Protein AF-A0A962SCY5-F1 (afdb_monomer_lite)

Sequence (287 aa):
AWWEEIEHESLRPVPLAGQQIDAFETAEINQHLLERKLVYSAGYGQRGKAHFFLGRLEDISERRHFQIIVSSDEYARDLVSPVAMTLDRTIFLRRQALQRLLWEKVQEISWNKAETALARSLQGWDFSGNPENVLRQAAERFLSVFADHEIGEVMAGEHLGERWEDMLGSHLDSRLELQLRAVRDFLADHLSTLPHLLEEMDEQCLHFYFGMLSPIRKTVYPRLLAAYDRWRESADPEPLRQLVEERVSDWLIACEDILAAHESQSTGGQQRVADTLEQHLERINRD

Foldseek 3Di:
DVCVVCVPDDDFFDCDPNDGHRLQPQVVRCVRCVVVQKHKHWDADPPRDIWIWIAGWDDWDDDPNATETEGDGTPDTDPDDDQWDDDDRYIYGYLVSQLVVVVVVVVVCVVVVDPALQVVLCPPQDCPPPVSVSSSVSSVVQSVLVVQLVVLLVVLCVLQPPLLVVLLVVQPPDPLSVLSVLLSSLLSCLVTRQLVCLVVVVSSNVSVVRRPDDPSNCVLAVVLVVLVVVCVVPVDCVSNNVLSNVCNVLSSVLSVLLSVLCPPPDDCSVVSSVVSSVVSSVVSHDD

Structure (mmCIF, N/CA/C/O backbone):
data_AF-A0A962SCY5-F1
#
_entry.id   AF-A0A962SCY5-F1
#
loop_
_atom_site.group_PDB
_atom_site.id
_atom_site.type_symbol
_atom_site.label_atom_id
_atom_site.label_alt_id
_atom_site.label_comp_id
_atom_site.label_asym_id
_atom_site.label_entity_id
_atom_site.label_seq_id
_atom_site.pdbx_PDB_ins_code
_atom_site.Cartn_x
_atom_site.Cartn_y
_atom_site.Cartn_z
_atom_site.occupancy
_atom_site.B_iso_or_equiv
_atom_site.auth_seq_id
_atom_site.auth_comp_id
_atom_site.auth_asym_id
_atom_site.auth_atom_id
_atom_site.pdbx_PDB_model_num
ATOM 1 N N . ALA A 1 1 ? -27.097 21.382 3.813 1.00 57.62 1 ALA A N 1
ATOM 2 C CA . ALA A 1 1 ? -28.094 21.489 4.892 1.00 57.62 1 ALA A CA 1
ATOM 3 C C . ALA A 1 1 ? -27.980 20.313 5.860 1.00 57.62 1 ALA A C 1
ATOM 5 O O . ALA A 1 1 ? -27.593 20.563 6.979 1.00 57.62 1 ALA A O 1
ATOM 6 N N . TRP A 1 2 ? -28.167 19.047 5.456 1.00 66.31 2 TRP A N 1
ATOM 7 C CA . TRP A 1 2 ? -28.011 17.909 6.392 1.00 66.31 2 TRP A CA 1
ATOM 8 C C . TRP A 1 2 ? -26.570 17.577 6.817 1.00 66.31 2 TRP A C 1
ATOM 10 O O . TRP A 1 2 ? -26.364 17.109 7.926 1.00 66.31 2 TRP A O 1
ATOM 20 N N . TRP A 1 3 ? -25.569 17.825 5.964 1.00 69.00 3 TRP A N 1
ATOM 21 C CA . TRP A 1 3 ? -24.169 17.500 6.284 1.00 69.00 3 TRP A CA 1
ATOM 22 C C . TRP A 1 3 ? -23.595 18.312 7.455 1.00 69.00 3 TRP A C 1
ATOM 24 O O . TRP A 1 3 ? -22.914 17.740 8.295 1.00 69.00 3 TRP A O 1
ATOM 34 N N . GLU A 1 4 ? -23.924 19.604 7.549 1.00 74.69 4 GLU A N 1
ATOM 35 C CA . GLU A 1 4 ? -23.475 20.489 8.642 1.00 74.69 4 GLU A CA 1
ATOM 36 C C . GLU A 1 4 ? -24.048 20.072 10.008 1.00 74.69 4 GLU A C 1
ATOM 38 O O . GLU A 1 4 ? -23.448 20.339 11.043 1.00 74.69 4 GLU A O 1
ATOM 43 N N . GLU A 1 5 ? -25.202 19.399 10.019 1.00 77.81 5 GLU A N 1
ATOM 44 C CA . GLU A 1 5 ? -25.867 18.950 11.247 1.00 77.81 5 GLU A CA 1
ATOM 45 C C . GLU A 1 5 ? -25.251 17.654 11.796 1.00 77.81 5 GLU A C 1
ATOM 47 O O . GLU A 1 5 ? -25.232 17.459 13.009 1.00 77.81 5 GLU A O 1
ATOM 52 N N . ILE A 1 6 ? -24.714 16.792 10.923 1.00 79.44 6 ILE A N 1
ATOM 53 C CA . ILE A 1 6 ? -24.190 15.467 11.296 1.00 79.44 6 ILE A CA 1
ATOM 54 C C . ILE A 1 6 ? -22.661 15.402 11.387 1.00 79.44 6 ILE A C 1
ATOM 56 O O . ILE A 1 6 ? -22.137 14.459 11.968 1.00 79.44 6 ILE A O 1
ATOM 60 N N . GLU A 1 7 ? -21.930 16.384 10.847 1.00 79.19 7 GLU A N 1
ATOM 61 C CA . GLU A 1 7 ? -20.454 16.395 10.850 1.00 79.19 7 GLU A CA 1
ATOM 62 C C . GLU A 1 7 ? -19.856 16.403 12.268 1.00 79.19 7 GLU A C 1
ATOM 64 O O . GLU A 1 7 ? -18.756 15.898 12.488 1.00 79.19 7 GLU A O 1
ATOM 69 N N . HIS A 1 8 ? -20.588 16.947 13.240 1.00 78.69 8 HIS A N 1
ATOM 70 C CA . HIS A 1 8 ? -20.169 17.005 14.641 1.00 78.69 8 HIS A CA 1
ATOM 71 C C . HIS A 1 8 ? -20.776 15.898 15.510 1.00 78.69 8 HIS A C 1
ATOM 73 O O . HIS A 1 8 ? -20.494 15.841 16.710 1.00 78.69 8 HIS A O 1
ATOM 79 N N . GLU A 1 9 ? -21.619 15.032 14.944 1.00 83.19 9 GLU A N 1
ATOM 80 C CA . GLU A 1 9 ? -22.177 13.920 15.699 1.00 83.19 9 GLU A CA 1
ATOM 81 C C . GLU A 1 9 ? -21.117 12.846 15.949 1.00 83.19 9 GLU A C 1
ATOM 83 O O . GLU A 1 9 ? -20.328 12.483 15.078 1.00 83.19 9 GLU A O 1
ATOM 88 N N . SER A 1 10 ? -21.117 12.300 17.164 1.00 84.81 10 SER A N 1
ATOM 89 C CA . SER A 1 10 ? -20.314 11.121 17.466 1.00 84.81 10 SER A CA 1
ATOM 90 C C . SER A 1 10 ? -20.846 9.908 16.707 1.00 84.81 10 SER A C 1
ATOM 92 O O . SER A 1 10 ? -22.059 9.739 16.543 1.00 84.81 10 SER A O 1
ATOM 94 N N . LEU A 1 11 ? -19.928 9.034 16.296 1.00 88.25 11 LEU A N 1
ATOM 95 C CA . LEU A 1 11 ? -20.282 7.745 15.719 1.00 88.25 11 LEU A CA 1
ATOM 96 C C . LEU A 1 11 ? -21.166 6.968 16.695 1.00 88.25 11 LEU A C 1
ATOM 98 O O . LEU A 1 11 ? -20.899 6.902 17.896 1.00 88.25 11 LEU A O 1
ATOM 102 N N . ARG A 1 12 ? -22.255 6.416 16.164 1.00 91.06 12 ARG A N 1
ATOM 103 C CA . ARG A 1 12 ? -23.234 5.668 16.948 1.00 91.06 12 ARG A CA 1
ATOM 104 C C . ARG A 1 12 ? -22.927 4.170 16.862 1.00 91.06 12 ARG A C 1
ATOM 106 O O . ARG A 1 12 ? -22.466 3.722 15.811 1.00 91.06 12 ARG A O 1
ATOM 113 N N . PRO A 1 13 ? -23.237 3.393 17.912 1.00 94.31 13 PRO A N 1
ATOM 114 C CA . PRO A 1 13 ? -23.164 1.939 17.855 1.00 94.31 13 PRO A CA 1
ATOM 115 C C . PRO A 1 13 ? -24.008 1.354 16.714 1.00 94.31 13 PRO A C 1
ATOM 117 O O . PRO A 1 13 ? -25.044 1.908 16.333 1.00 94.31 13 PRO A O 1
ATOM 120 N N . VAL A 1 14 ? -23.580 0.205 16.199 1.00 94.88 14 VAL A N 1
ATOM 121 C CA . VAL A 1 14 ? -24.285 -0.577 15.188 1.00 94.88 14 VAL A CA 1
ATOM 122 C C . VAL A 1 14 ? -25.357 -1.434 15.874 1.00 94.88 14 VAL A C 1
ATOM 124 O O . VAL A 1 14 ? -25.026 -2.307 16.683 1.00 94.88 14 VAL A O 1
ATOM 127 N N . PRO A 1 15 ? -26.651 -1.238 15.555 1.00 94.81 15 PRO A N 1
ATOM 128 C CA . PRO A 1 15 ? -27.711 -2.089 16.073 1.00 94.81 15 PRO A CA 1
ATOM 129 C C . PRO A 1 15 ? -27.695 -3.439 15.346 1.00 94.81 15 PRO A C 1
ATOM 131 O O . PRO A 1 15 ? -28.070 -3.530 14.175 1.00 94.81 15 PRO A O 1
ATOM 134 N N . LEU A 1 16 ? -27.302 -4.508 16.037 1.00 94.69 16 LEU A N 1
ATOM 135 C CA . LEU A 1 16 ? -27.182 -5.843 15.446 1.00 94.69 16 LEU A CA 1
ATOM 136 C C . LEU A 1 16 ? -27.602 -6.920 16.443 1.00 94.69 16 LEU A C 1
ATOM 138 O O . LEU A 1 16 ? -27.247 -6.864 17.610 1.00 94.69 16 LEU A O 1
ATOM 142 N N . ALA A 1 17 ? -28.407 -7.889 15.995 1.00 89.75 17 ALA A N 1
ATOM 143 C CA . ALA A 1 17 ? -28.882 -9.008 16.822 1.00 89.75 17 ALA A CA 1
ATOM 144 C C . ALA A 1 17 ? -29.530 -8.601 18.173 1.00 89.75 17 ALA A C 1
ATOM 146 O O . ALA A 1 17 ? -29.503 -9.359 19.138 1.00 89.75 17 ALA A O 1
ATOM 147 N N . GLY A 1 18 ? -30.148 -7.414 18.241 1.00 92.31 18 GLY A N 1
ATOM 148 C CA . GLY A 1 18 ? -30.744 -6.878 19.473 1.00 92.31 18 GLY A CA 1
ATOM 149 C C . GLY A 1 18 ? -29.746 -6.218 20.434 1.00 92.31 18 GLY A C 1
ATOM 150 O O . GLY A 1 18 ? -30.146 -5.799 21.517 1.00 92.31 18 GLY A O 1
ATOM 151 N N . GLN A 1 19 ? -28.479 -6.099 20.038 1.00 94.00 19 GLN A N 1
ATOM 152 C CA . GLN A 1 19 ? -27.402 -5.428 20.762 1.00 94.00 19 GLN A CA 1
ATOM 153 C C . GLN A 1 19 ? -27.046 -4.087 20.102 1.00 94.00 19 GLN A C 1
ATOM 155 O O . GLN A 1 19 ? -27.466 -3.795 18.980 1.00 94.00 19 GLN A O 1
ATOM 160 N N . GLN A 1 20 ? -26.291 -3.265 20.830 1.00 96.50 20 GLN A N 1
ATOM 161 C CA . GLN A 1 20 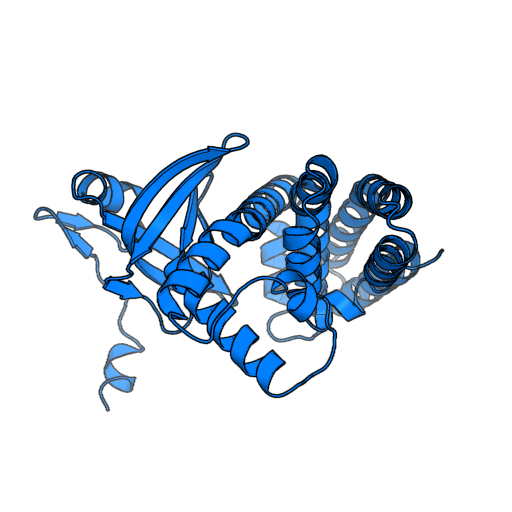? -25.676 -2.027 20.351 1.00 96.50 20 GLN A CA 1
ATOM 162 C C . GLN A 1 20 ? -24.165 -2.226 20.449 1.00 96.50 20 GLN A C 1
ATOM 164 O O . GLN A 1 20 ? -23.620 -2.164 21.548 1.00 96.50 20 GLN A O 1
ATOM 169 N N . ILE A 1 21 ? -23.528 -2.535 19.325 1.00 96.75 21 ILE A N 1
ATOM 170 C CA . ILE A 1 21 ? -22.104 -2.887 19.268 1.00 96.75 21 ILE A CA 1
ATOM 171 C C . ILE A 1 21 ? -21.327 -1.656 18.802 1.00 96.75 21 ILE A C 1
ATOM 173 O O . ILE A 1 21 ? -21.795 -0.956 17.904 1.00 96.75 21 ILE A O 1
ATOM 177 N N . ASP A 1 22 ? -20.178 -1.348 19.403 1.00 95.44 22 ASP A N 1
ATOM 178 C CA . ASP A 1 22 ? -19.363 -0.215 18.949 1.00 95.44 22 ASP A CA 1
ATOM 179 C C . ASP A 1 22 ? -18.974 -0.387 17.468 1.00 95.44 22 ASP A C 1
ATOM 181 O O . ASP A 1 22 ? -18.696 -1.493 17.003 1.00 95.44 22 ASP A O 1
ATOM 185 N N . ALA A 1 23 ? -18.998 0.703 16.698 1.00 93.81 23 ALA A N 1
ATOM 186 C CA . ALA A 1 23 ? -18.784 0.644 15.255 1.00 93.81 23 ALA A CA 1
ATOM 187 C C . ALA A 1 23 ? -17.381 0.147 14.870 1.00 93.81 23 ALA A C 1
ATOM 189 O O . ALA A 1 23 ? -17.208 -0.313 13.742 1.00 93.81 23 ALA A O 1
ATOM 190 N N . PHE A 1 24 ? -16.401 0.218 15.772 1.00 94.06 24 PHE A N 1
ATOM 191 C CA . PHE A 1 24 ? -15.044 -0.275 15.555 1.00 94.06 24 PHE A CA 1
ATOM 192 C C . PHE A 1 24 ? -14.821 -1.711 16.044 1.00 94.06 24 PHE A C 1
ATOM 194 O O . PHE A 1 24 ? -13.803 -2.305 15.685 1.00 94.06 24 PHE A O 1
ATOM 201 N N . GLU A 1 25 ? -15.783 -2.317 16.751 1.00 94.75 25 GLU A N 1
ATOM 202 C CA . GLU A 1 25 ? -15.744 -3.723 17.192 1.00 94.75 25 GLU A CA 1
ATOM 203 C C . GLU A 1 25 ? -16.054 -4.678 16.025 1.00 94.75 25 GLU A C 1
ATOM 205 O O . GLU A 1 25 ? -17.015 -5.453 16.002 1.00 94.75 25 GLU A O 1
ATOM 210 N N . THR A 1 26 ? -15.201 -4.607 15.001 1.00 94.94 26 THR A N 1
ATOM 211 C CA . THR A 1 26 ? -15.320 -5.329 13.731 1.00 94.94 26 THR A CA 1
ATOM 212 C C . THR A 1 26 ? -15.397 -6.841 13.940 1.00 94.94 26 THR A C 1
ATOM 214 O O . THR A 1 26 ? -16.146 -7.524 13.237 1.00 94.94 26 THR A O 1
ATOM 217 N N . ALA A 1 27 ? -14.647 -7.380 14.906 1.00 93.69 27 ALA A N 1
ATOM 218 C CA . ALA A 1 27 ? -14.652 -8.806 15.217 1.00 93.69 27 ALA A CA 1
ATOM 219 C C . ALA A 1 27 ? -16.010 -9.264 15.772 1.00 93.69 27 ALA A C 1
ATOM 221 O O . ALA A 1 27 ? -16.553 -10.262 15.296 1.00 93.69 27 ALA A O 1
ATOM 222 N N . GLU A 1 28 ? -16.584 -8.523 16.724 1.00 95.25 28 GLU A N 1
ATOM 223 C CA . GLU A 1 28 ? -17.891 -8.827 17.320 1.00 95.25 28 GLU A CA 1
ATOM 224 C C . GLU A 1 28 ? -19.012 -8.714 16.280 1.00 95.25 28 GLU A C 1
ATOM 226 O O . GLU A 1 28 ? -19.822 -9.628 16.121 1.00 95.25 28 GLU A O 1
ATOM 231 N N . ILE A 1 29 ? -19.001 -7.648 15.474 1.00 96.56 29 ILE A N 1
ATOM 232 C CA . ILE A 1 29 ? -19.962 -7.472 14.380 1.00 96.56 29 ILE A CA 1
ATOM 233 C C . ILE A 1 29 ? -19.880 -8.650 13.394 1.00 96.56 29 ILE A C 1
ATOM 235 O O . ILE A 1 29 ? -20.906 -9.228 13.019 1.00 96.56 29 ILE A O 1
ATOM 239 N N . ASN A 1 30 ? -18.673 -9.057 12.990 1.00 96.25 30 ASN A N 1
ATOM 240 C CA . ASN A 1 30 ? -18.500 -10.143 12.026 1.00 96.25 30 ASN A CA 1
ATOM 241 C C . ASN A 1 30 ? -18.913 -11.520 12.562 1.00 96.25 30 ASN A C 1
ATOM 243 O O . ASN A 1 30 ? -19.399 -12.329 11.771 1.00 96.25 30 ASN A O 1
ATOM 247 N N . GLN A 1 31 ? -18.846 -11.781 13.873 1.00 94.50 31 GLN A N 1
ATOM 248 C CA . GLN A 1 31 ? -19.386 -13.025 14.448 1.00 94.50 31 GLN A CA 1
ATOM 249 C C . GLN A 1 31 ? -20.867 -13.231 14.088 1.00 94.50 31 GLN A C 1
ATOM 251 O O . GLN A 1 31 ? -21.293 -14.356 13.838 1.00 94.50 31 GLN A O 1
ATOM 256 N N . HIS A 1 32 ? -21.642 -12.149 13.976 1.00 95.38 32 HIS A N 1
ATOM 257 C CA . HIS A 1 32 ? -23.049 -12.203 13.573 1.00 95.38 32 HIS A CA 1
ATOM 258 C C . HIS A 1 32 ? -23.270 -12.193 12.052 1.00 95.38 32 HIS A C 1
ATOM 260 O O . HIS A 1 32 ? -24.298 -12.680 11.567 1.00 95.38 32 HIS A O 1
ATOM 266 N N . LEU A 1 33 ? -22.355 -11.588 11.289 1.00 96.62 33 LEU A N 1
ATOM 267 C CA . LEU A 1 33 ? -22.530 -11.343 9.855 1.00 96.62 33 LEU A CA 1
ATOM 268 C C . LEU A 1 33 ? -22.005 -12.475 8.967 1.00 96.62 33 LEU A C 1
ATOM 270 O O . LEU A 1 33 ? -22.624 -12.765 7.937 1.00 96.62 33 LEU A O 1
ATOM 274 N N . LEU A 1 34 ? -20.924 -13.153 9.362 1.00 94.75 34 LEU A N 1
ATOM 275 C CA . LEU A 1 34 ? -20.276 -14.169 8.524 1.00 94.75 34 LEU A CA 1
ATOM 276 C C . LEU A 1 34 ? -21.211 -15.352 8.214 1.00 94.75 34 LEU A C 1
ATOM 278 O O . LEU A 1 34 ? -21.252 -15.824 7.073 1.00 94.75 34 LEU A O 1
ATOM 282 N N . GLU A 1 35 ? -22.046 -15.772 9.174 1.00 92.12 35 GLU A N 1
ATOM 283 C CA . GLU A 1 35 ? -23.077 -16.810 8.972 1.00 92.12 35 GLU A CA 1
ATOM 284 C C . GLU A 1 35 ? -24.094 -16.430 7.884 1.00 92.12 35 GLU A C 1
ATOM 286 O O . GLU A 1 35 ? -24.658 -17.289 7.205 1.00 92.12 35 GLU A O 1
ATOM 291 N N . ARG A 1 36 ? -24.299 -15.127 7.677 1.00 95.25 36 ARG A N 1
ATOM 292 C CA . ARG A 1 36 ? -25.221 -14.561 6.686 1.00 95.25 36 ARG A CA 1
ATOM 293 C C . ARG A 1 36 ? -24.536 -14.230 5.363 1.00 95.25 36 ARG A C 1
ATOM 295 O O . ARG A 1 36 ? -25.155 -13.603 4.508 1.00 95.25 36 ARG A O 1
ATOM 302 N N . LYS A 1 37 ? -23.276 -14.648 5.186 1.00 97.38 37 LYS A N 1
ATOM 303 C CA . LYS A 1 37 ? -22.434 -14.304 4.029 1.00 97.38 37 LYS A CA 1
ATOM 304 C C . LYS A 1 37 ? -22.265 -12.792 3.862 1.00 97.38 37 LYS A C 1
ATOM 306 O O . LYS A 1 37 ? -22.231 -12.282 2.743 1.00 97.38 37 LYS A O 1
ATOM 311 N N . LEU A 1 38 ? -22.146 -12.087 4.983 1.00 97.94 38 LEU A N 1
ATOM 312 C CA . LEU A 1 38 ? -21.846 -10.663 5.052 1.00 97.94 38 LEU A CA 1
ATOM 313 C C . LEU A 1 38 ? -20.529 -10.453 5.798 1.00 97.94 38 LEU A C 1
ATOM 315 O O . LEU A 1 38 ? -20.171 -11.249 6.662 1.00 97.94 38 LEU A O 1
ATOM 319 N N . VAL A 1 39 ? -19.830 -9.376 5.468 1.00 97.88 39 VAL A N 1
ATOM 320 C CA . VAL A 1 39 ? -18.623 -8.934 6.163 1.00 97.88 39 VAL A CA 1
ATOM 321 C C . VAL A 1 39 ? -18.669 -7.426 6.344 1.00 97.88 39 VAL A C 1
ATOM 323 O O . VAL A 1 39 ? -19.078 -6.688 5.446 1.00 97.88 39 VAL A O 1
ATOM 326 N N . TYR A 1 40 ? -18.253 -6.993 7.522 1.00 96.94 40 TYR A N 1
ATOM 327 C CA . TYR A 1 40 ? -18.093 -5.609 7.916 1.00 96.94 40 TYR A CA 1
ATOM 328 C C . TYR A 1 40 ? -16.622 -5.329 8.220 1.00 96.94 40 TYR A C 1
ATOM 330 O O . TYR A 1 40 ? -15.908 -6.208 8.699 1.00 96.94 40 TYR A O 1
ATOM 338 N N . SER A 1 41 ? -16.171 -4.108 7.967 1.00 94.69 41 SER A N 1
ATOM 339 C CA . SER A 1 41 ? -14.895 -3.625 8.486 1.00 94.69 41 SER A CA 1
ATOM 340 C C . SER A 1 41 ? -15.020 -2.164 8.861 1.00 94.69 41 SER A C 1
ATOM 342 O O . SER A 1 41 ? -15.693 -1.394 8.167 1.00 94.69 41 SER A O 1
ATOM 344 N N . ALA A 1 42 ? -14.346 -1.813 9.946 1.00 92.88 42 ALA A N 1
ATOM 345 C CA . ALA A 1 42 ? -14.150 -0.459 10.403 1.00 92.88 42 ALA A CA 1
ATOM 346 C C . ALA A 1 42 ? -12.677 -0.242 10.747 1.00 92.88 42 ALA A C 1
ATOM 348 O O . ALA A 1 42 ? -12.034 -1.116 11.325 1.00 92.88 42 ALA A O 1
ATOM 349 N N . GLY A 1 43 ? -12.150 0.933 10.429 1.00 88.19 43 GLY A N 1
ATOM 350 C CA . GLY A 1 43 ? -10.786 1.305 10.787 1.00 88.19 43 GLY A CA 1
ATOM 351 C C . GLY A 1 43 ? -10.511 2.772 10.519 1.00 88.19 43 GLY A C 1
ATOM 352 O O . GLY A 1 43 ? -11.401 3.512 10.107 1.00 88.19 43 GLY A O 1
ATOM 353 N N . TYR A 1 44 ? -9.274 3.199 10.739 1.00 84.69 44 TYR A N 1
ATOM 354 C CA . TYR A 1 44 ? -8.836 4.554 10.424 1.00 84.69 44 TYR A CA 1
ATOM 355 C C . TYR A 1 44 ? -7.906 4.522 9.217 1.00 84.69 44 TYR A C 1
ATOM 357 O O . TYR A 1 44 ? -6.955 3.751 9.178 1.00 84.69 44 TYR A O 1
ATOM 365 N N . GLY A 1 45 ? -8.196 5.351 8.219 1.00 77.38 45 GLY A N 1
ATOM 366 C CA . GLY A 1 45 ? -7.335 5.541 7.058 1.00 77.38 45 GLY A CA 1
ATOM 367 C C . GLY A 1 45 ? -6.440 6.760 7.205 1.00 77.38 45 GLY A C 1
ATOM 368 O O . GLY A 1 45 ? -6.169 7.261 8.299 1.00 77.38 45 GLY A O 1
ATOM 369 N N . GLN A 1 46 ? -6.006 7.286 6.059 1.00 69.12 46 GLN A N 1
ATOM 370 C CA . GLN A 1 46 ? -5.151 8.466 6.019 1.00 69.12 46 GLN A CA 1
ATOM 371 C C . GLN A 1 46 ? -5.767 9.643 6.787 1.00 69.12 46 GLN A C 1
ATOM 373 O O . GLN A 1 46 ? -6.963 9.929 6.681 1.00 69.12 46 GLN A O 1
ATOM 378 N N . ARG A 1 47 ? -4.912 10.354 7.533 1.00 70.94 47 ARG A N 1
ATOM 379 C CA . ARG A 1 47 ? -5.282 11.498 8.385 1.00 70.94 47 ARG A CA 1
ATOM 380 C C . ARG A 1 47 ? -6.280 11.149 9.500 1.00 70.94 47 ARG A C 1
ATOM 382 O O . ARG A 1 47 ? -7.034 12.019 9.927 1.00 70.94 47 ARG A O 1
ATOM 389 N N . GLY A 1 48 ? -6.316 9.889 9.940 1.00 74.62 48 GLY A N 1
ATOM 390 C CA . GLY A 1 48 ? -7.169 9.450 11.049 1.00 74.62 48 GLY A CA 1
ATOM 391 C C . GLY A 1 48 ? -8.663 9.499 10.729 1.00 74.62 48 GLY A C 1
ATOM 392 O O . GLY A 1 48 ? -9.485 9.604 11.636 1.00 74.62 48 GLY A O 1
ATOM 393 N N . LYS A 1 49 ? -9.039 9.461 9.446 1.00 82.50 49 LYS A N 1
ATOM 394 C CA . LYS A 1 49 ? -10.449 9.415 9.050 1.00 82.50 49 LYS A CA 1
ATOM 395 C C . LYS A 1 49 ? -10.985 8.005 9.223 1.00 82.50 49 LYS A C 1
ATOM 397 O O . LYS A 1 49 ? -10.389 7.060 8.714 1.00 82.50 49 LYS A O 1
ATOM 402 N N . ALA A 1 50 ? -12.107 7.879 9.922 1.00 87.81 50 ALA A N 1
ATOM 403 C CA . ALA A 1 50 ? -12.788 6.603 10.050 1.00 87.81 50 ALA A CA 1
ATOM 404 C C . ALA A 1 50 ? -13.282 6.124 8.677 1.00 87.81 50 ALA A C 1
ATOM 406 O O . ALA A 1 50 ? -13.779 6.921 7.876 1.00 87.81 50 ALA A O 1
ATOM 407 N N . HIS A 1 51 ? -13.129 4.827 8.437 1.00 90.12 51 HIS A N 1
ATOM 408 C CA . HIS A 1 51 ? -13.609 4.133 7.262 1.00 90.12 51 HIS A CA 1
ATOM 409 C C . HIS A 1 51 ? -14.453 2.933 7.647 1.00 90.12 51 HIS A C 1
ATOM 411 O O . HIS A 1 51 ? -14.048 2.149 8.500 1.00 90.12 51 HIS A O 1
ATOM 417 N N . PHE A 1 52 ? -15.578 2.771 6.963 1.00 92.81 52 PHE A N 1
ATOM 418 C CA . PHE A 1 52 ? -16.541 1.705 7.163 1.00 92.81 52 PHE A CA 1
ATOM 419 C C . PHE A 1 52 ? -16.932 1.078 5.830 1.00 92.81 52 PHE A C 1
ATOM 421 O O . PHE A 1 52 ? -17.095 1.754 4.804 1.00 92.81 52 PHE A O 1
ATOM 428 N N . PHE A 1 53 ? -17.161 -0.232 5.844 1.00 95.38 53 PHE A N 1
ATOM 429 C CA . PHE A 1 53 ? -17.906 -0.880 4.776 1.00 95.38 53 PHE A CA 1
ATOM 430 C C . PHE A 1 53 ? -18.704 -2.081 5.278 1.00 95.38 53 PHE A C 1
ATOM 432 O O . PHE A 1 53 ? -18.356 -2.723 6.266 1.00 95.38 53 PHE A O 1
ATOM 439 N N . LEU A 1 54 ? -19.768 -2.394 4.545 1.00 97.31 54 LEU A N 1
ATOM 440 C CA . LEU A 1 54 ? -20.537 -3.622 4.661 1.00 97.31 54 LEU A CA 1
ATOM 441 C C . LEU A 1 54 ? -20.666 -4.223 3.266 1.00 97.31 54 LEU A C 1
ATOM 443 O O . LEU A 1 54 ? -21.168 -3.570 2.347 1.00 97.31 54 LEU A O 1
ATOM 447 N N . GLY A 1 55 ? -20.259 -5.475 3.114 1.00 97.62 55 GLY A N 1
ATOM 448 C CA . GLY A 1 55 ? -20.331 -6.175 1.843 1.00 97.62 55 GLY A CA 1
ATOM 449 C C . GLY A 1 55 ? -20.725 -7.633 1.977 1.00 97.62 55 GLY A C 1
ATOM 450 O O . GLY A 1 55 ? -20.837 -8.190 3.069 1.00 97.62 55 GLY A O 1
ATOM 451 N N . ARG A 1 56 ? -20.950 -8.261 0.830 1.00 98.31 56 ARG A N 1
ATOM 452 C CA . ARG A 1 56 ? -21.150 -9.697 0.713 1.00 98.31 56 ARG A CA 1
ATOM 453 C C . ARG A 1 56 ? -19.807 -10.404 0.837 1.00 98.31 56 ARG A C 1
ATOM 455 O O . ARG A 1 56 ? -18.896 -10.157 0.047 1.00 98.31 56 ARG A O 1
ATOM 462 N N . LEU A 1 57 ? -19.721 -11.321 1.792 1.00 98.38 57 LEU A N 1
ATOM 463 C CA . LEU A 1 57 ? -18.577 -12.206 1.953 1.00 98.38 57 LEU A CA 1
ATOM 464 C C . LEU A 1 57 ? -18.447 -13.109 0.723 1.00 98.38 57 LEU A C 1
ATOM 466 O O . LEU A 1 57 ? -19.411 -13.769 0.324 1.00 98.38 57 LEU A O 1
ATOM 470 N N . GLU A 1 58 ? -17.250 -13.145 0.155 1.00 97.00 58 GLU A N 1
ATOM 471 C CA . GLU A 1 58 ? -16.900 -13.992 -0.980 1.00 97.00 58 GLU A CA 1
ATOM 472 C C . GLU A 1 58 ? -16.003 -15.150 -0.560 1.00 97.00 58 GLU A C 1
ATOM 474 O O . GLU A 1 58 ? -16.361 -16.302 -0.799 1.00 97.00 58 GLU A O 1
ATOM 479 N N . ASP A 1 59 ? -14.890 -14.845 0.106 1.00 97.00 59 ASP A N 1
ATOM 480 C CA . ASP A 1 59 ? -13.895 -15.833 0.517 1.00 97.00 59 ASP A CA 1
ATOM 481 C C . ASP A 1 59 ? -13.300 -15.501 1.890 1.00 97.00 59 ASP A C 1
ATOM 483 O O . ASP A 1 59 ? -13.216 -14.332 2.279 1.00 97.00 59 ASP A O 1
ATOM 487 N N . ILE A 1 60 ? -12.893 -16.549 2.608 1.00 97.00 60 ILE A N 1
ATOM 488 C CA . ILE A 1 60 ? -12.027 -16.461 3.783 1.00 97.00 60 ILE A CA 1
ATOM 489 C C . ILE A 1 60 ? -10.913 -17.478 3.589 1.00 97.00 60 ILE A C 1
ATOM 491 O O . ILE A 1 60 ? -11.170 -18.682 3.522 1.00 97.00 60 ILE A O 1
ATOM 495 N N . SER A 1 61 ? -9.681 -16.998 3.569 1.00 96.50 61 SER A N 1
ATOM 496 C CA . SER A 1 61 ? -8.490 -17.823 3.412 1.00 96.50 61 SER A CA 1
ATOM 497 C C . SER A 1 61 ? -7.393 -17.384 4.381 1.00 96.50 61 SER A C 1
ATOM 499 O O . SER A 1 61 ? -7.511 -16.372 5.072 1.00 96.50 61 SER A O 1
ATOM 501 N N . GLU A 1 62 ? -6.335 -18.183 4.486 1.00 95.69 62 GLU A N 1
ATOM 502 C CA . GLU A 1 62 ? -5.144 -17.842 5.263 1.00 95.69 62 GLU A CA 1
ATOM 503 C C . GLU A 1 62 ? -3.951 -17.686 4.321 1.00 95.69 62 GLU A C 1
ATOM 505 O O . GLU A 1 62 ? -3.756 -18.488 3.405 1.00 95.69 62 GLU A O 1
ATOM 510 N N . ARG A 1 63 ? -3.134 -16.659 4.558 1.00 91.88 63 ARG A N 1
ATOM 511 C CA . ARG A 1 63 ? -1.916 -16.386 3.798 1.00 91.88 63 ARG A CA 1
ATOM 512 C C . ARG A 1 63 ? -0.842 -15.843 4.732 1.00 91.88 63 ARG A C 1
ATOM 514 O O . ARG A 1 63 ? -1.049 -14.814 5.354 1.00 91.88 63 ARG A O 1
ATOM 521 N N . ARG A 1 64 ? 0.309 -16.520 4.840 1.00 88.31 64 ARG A N 1
ATOM 522 C CA . ARG A 1 64 ? 1.453 -16.089 5.681 1.00 88.31 64 ARG A CA 1
ATOM 523 C C . ARG A 1 64 ? 1.051 -15.707 7.125 1.00 88.31 64 ARG A C 1
ATOM 525 O O . ARG A 1 64 ? 1.547 -14.725 7.665 1.00 88.31 64 ARG A O 1
ATOM 532 N N . HIS A 1 65 ? 0.154 -16.483 7.746 1.00 91.75 65 HIS A N 1
ATOM 533 C CA . HIS A 1 65 ? -0.404 -16.228 9.090 1.00 91.75 65 HIS A CA 1
ATOM 534 C C . HIS A 1 65 ? -1.309 -14.989 9.207 1.00 91.75 65 HIS A C 1
ATOM 536 O O . HIS A 1 65 ? -1.519 -14.475 10.311 1.00 91.75 65 HIS A O 1
ATOM 542 N N . PHE A 1 66 ? -1.830 -14.504 8.081 1.00 96.00 66 PHE A N 1
ATOM 543 C CA . PHE A 1 66 ? -2.884 -13.501 8.006 1.00 96.00 66 PHE A CA 1
ATOM 544 C C . PHE A 1 66 ? -4.180 -14.149 7.547 1.00 96.00 66 PHE A C 1
ATOM 546 O O . PHE A 1 66 ? -4.184 -14.963 6.620 1.00 96.00 66 PHE A O 1
ATOM 553 N N . GLN A 1 67 ? -5.286 -13.760 8.170 1.00 96.50 67 GLN A N 1
ATOM 554 C CA . GLN A 1 67 ? -6.609 -14.072 7.655 1.00 96.50 67 GLN A CA 1
ATOM 555 C C . GLN A 1 67 ? -6.934 -13.087 6.533 1.00 96.50 67 GLN A C 1
ATOM 557 O O . GLN A 1 67 ? -6.955 -11.880 6.749 1.00 96.50 67 GLN A O 1
ATOM 562 N N . ILE A 1 68 ? -7.202 -13.598 5.337 1.00 97.56 68 ILE A N 1
ATOM 563 C CA . ILE A 1 68 ? -7.642 -12.803 4.195 1.00 97.56 68 ILE A CA 1
ATOM 564 C C . ILE A 1 68 ? -9.154 -12.956 4.079 1.00 97.56 68 ILE A C 1
ATOM 566 O O . ILE A 1 68 ? -9.654 -14.070 3.923 1.00 97.56 68 ILE A O 1
ATOM 570 N N . ILE A 1 69 ? -9.886 -11.846 4.151 1.00 97.50 69 ILE A N 1
ATOM 571 C CA . ILE A 1 69 ? -11.336 -11.825 3.954 1.00 97.50 69 ILE A CA 1
ATOM 572 C C . ILE A 1 69 ? -11.652 -11.012 2.706 1.00 97.50 69 ILE A C 1
ATOM 574 O O . ILE A 1 69 ? -11.419 -9.805 2.664 1.00 97.50 69 ILE A O 1
ATOM 578 N N . VAL A 1 70 ? -12.223 -11.663 1.694 1.00 97.94 70 VAL A N 1
ATOM 579 C CA . VAL A 1 70 ? -12.603 -11.011 0.437 1.00 97.94 70 VAL A CA 1
ATOM 580 C C . VAL A 1 70 ? -14.092 -10.691 0.449 1.00 97.94 70 VAL A C 1
ATOM 582 O O . VAL A 1 70 ? -14.937 -11.553 0.705 1.00 97.94 70 VAL A O 1
ATOM 585 N N . SER A 1 71 ? -14.422 -9.442 0.129 1.00 97.88 71 SER A N 1
ATOM 586 C CA . SER A 1 71 ? -15.786 -8.984 -0.123 1.00 97.88 71 SER A CA 1
ATOM 587 C C . SER A 1 71 ? -16.032 -8.750 -1.614 1.00 97.88 71 SER A C 1
ATOM 589 O O . SER A 1 71 ? -15.181 -8.224 -2.337 1.00 97.88 71 SER A O 1
ATOM 591 N N . SER A 1 72 ? -17.223 -9.152 -2.056 1.00 95.88 72 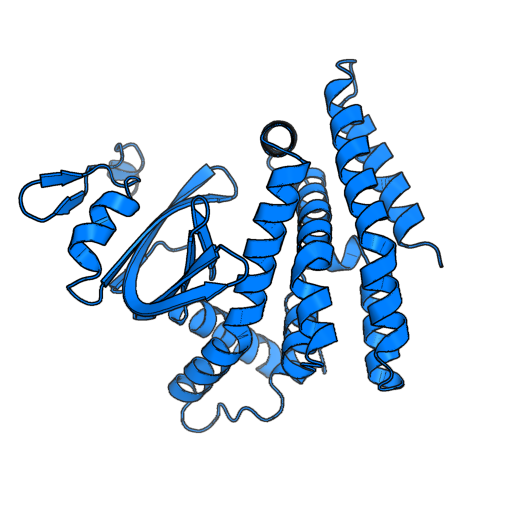SER A N 1
ATOM 592 C CA . SER A 1 72 ? -17.670 -9.123 -3.451 1.00 95.88 72 SER A CA 1
ATOM 593 C C . SER A 1 72 ? -18.431 -7.844 -3.780 1.00 95.88 72 SER A C 1
ATOM 595 O O . SER A 1 72 ? -17.872 -6.944 -4.399 1.00 95.88 72 SER A O 1
ATOM 597 N N . ASP A 1 73 ? -19.690 -7.775 -3.351 1.00 95.19 73 ASP A N 1
ATOM 598 C CA . ASP A 1 73 ? -20.605 -6.648 -3.530 1.00 95.19 73 ASP A CA 1
ATOM 599 C C . ASP A 1 73 ? -20.640 -5.796 -2.260 1.00 95.19 73 ASP A C 1
ATOM 601 O O . ASP A 1 73 ? -20.713 -6.344 -1.161 1.00 95.19 73 ASP A O 1
ATOM 605 N N . GLU A 1 74 ? -20.643 -4.468 -2.373 1.00 95.88 74 GLU A N 1
ATOM 606 C CA . GLU A 1 74 ? -20.750 -3.583 -1.209 1.00 95.88 74 GLU A CA 1
ATOM 607 C C . GLU A 1 74 ? -22.150 -2.987 -1.100 1.00 95.88 74 GLU A C 1
ATOM 609 O O . GLU A 1 74 ? -22.647 -2.332 -2.018 1.00 95.88 74 GLU A O 1
ATOM 614 N N . TYR A 1 75 ? -22.766 -3.180 0.063 1.00 96.88 75 TYR A N 1
ATOM 615 C CA . TYR A 1 75 ? -24.084 -2.646 0.393 1.00 96.88 75 TYR A CA 1
ATOM 616 C C . TYR A 1 75 ? -24.000 -1.272 1.056 1.00 96.88 75 TYR A C 1
ATOM 618 O O . TYR A 1 75 ? -24.899 -0.452 0.888 1.00 96.88 75 TYR A O 1
ATOM 626 N N . ALA A 1 76 ? -22.912 -1.010 1.782 1.00 94.94 76 ALA A N 1
ATOM 627 C CA . ALA A 1 76 ? -22.586 0.298 2.333 1.00 94.94 76 ALA A CA 1
ATOM 628 C C . ALA A 1 76 ? -21.068 0.511 2.312 1.00 94.94 76 ALA A C 1
ATOM 630 O O . ALA A 1 76 ? -20.302 -0.429 2.524 1.00 94.94 76 ALA A O 1
ATOM 631 N N . ARG A 1 77 ? -20.638 1.745 2.041 1.00 92.25 77 ARG A N 1
ATOM 632 C CA . ARG A 1 77 ? -19.233 2.166 2.046 1.00 92.25 77 ARG A CA 1
ATOM 633 C C . ARG A 1 77 ? -19.128 3.677 2.186 1.00 92.25 77 ARG A C 1
ATOM 635 O O . ARG A 1 77 ? -20.062 4.390 1.813 1.00 92.25 77 ARG A O 1
ATOM 642 N N . ASP A 1 78 ? -17.954 4.145 2.575 1.00 88.94 78 ASP A N 1
ATOM 643 C CA . ASP A 1 78 ? -17.608 5.557 2.450 1.00 88.94 78 ASP A CA 1
ATOM 644 C C . ASP A 1 78 ? -17.317 5.990 1.012 1.00 88.94 78 ASP A C 1
ATOM 646 O O . ASP A 1 78 ? -17.135 5.183 0.093 1.00 88.94 78 ASP A O 1
ATOM 650 N N . LEU A 1 79 ? -17.243 7.312 0.838 1.00 86.00 79 LEU A N 1
ATOM 651 C CA . LEU A 1 79 ? -16.835 7.946 -0.413 1.00 86.00 79 LEU A CA 1
ATOM 652 C C . LEU A 1 79 ? -15.415 7.530 -0.817 1.00 86.00 79 LEU A C 1
ATOM 654 O O . LEU A 1 79 ? -15.166 7.214 -1.978 1.00 86.00 79 LEU A O 1
ATOM 658 N N . VAL A 1 80 ? -14.495 7.517 0.151 1.00 84.94 80 VAL A N 1
ATOM 659 C CA . VAL A 1 80 ? -13.168 6.930 -0.028 1.00 84.94 80 VAL A CA 1
ATOM 660 C C . VAL A 1 80 ? -13.290 5.440 0.245 1.00 84.94 80 VAL A C 1
ATOM 662 O O . VAL A 1 80 ? -13.730 5.022 1.310 1.00 84.94 80 VAL A O 1
ATOM 665 N N . SER A 1 81 ? -12.910 4.638 -0.739 1.00 87.62 81 SER A N 1
ATOM 666 C CA . SER A 1 81 ? -13.096 3.194 -0.712 1.00 87.62 81 SER A CA 1
ATOM 667 C C . SER A 1 81 ? -11.758 2.515 -0.990 1.00 87.62 81 SER A C 1
ATOM 669 O O . SER A 1 81 ? -11.535 2.112 -2.135 1.00 87.62 81 SER A O 1
ATOM 671 N N . PRO A 1 82 ? -10.860 2.410 0.008 1.00 91.25 82 PRO A N 1
ATOM 672 C CA . PRO A 1 82 ? -9.603 1.694 -0.173 1.00 91.25 82 PRO A CA 1
ATOM 673 C C . PRO A 1 82 ? -9.877 0.246 -0.600 1.00 91.25 82 PRO A C 1
ATOM 675 O O . PRO A 1 82 ? -10.907 -0.333 -0.245 1.00 91.25 82 PRO A O 1
ATOM 678 N N . VAL A 1 83 ? -8.983 -0.317 -1.414 1.00 95.31 83 VAL A N 1
ATOM 679 C CA . VAL A 1 83 ? -9.109 -1.696 -1.920 1.00 95.31 83 VAL A CA 1
ATOM 680 C C . VAL A 1 83 ? -8.844 -2.710 -0.818 1.00 95.31 83 VAL A C 1
ATOM 682 O O . VAL A 1 83 ? -9.487 -3.758 -0.788 1.00 95.31 83 VAL A O 1
ATOM 685 N N . ALA A 1 84 ? -7.915 -2.389 0.072 1.00 94.94 84 ALA A N 1
ATOM 686 C CA . ALA A 1 84 ? -7.519 -3.234 1.172 1.00 94.94 84 ALA A CA 1
ATOM 687 C C . ALA A 1 84 ? -7.413 -2.416 2.459 1.00 94.94 84 ALA A C 1
ATOM 689 O O . ALA A 1 84 ? -7.241 -1.196 2.410 1.00 94.94 84 ALA A O 1
ATOM 690 N N . MET A 1 85 ? -7.626 -3.089 3.585 1.00 92.56 85 MET A N 1
ATOM 691 C CA . MET A 1 85 ? -7.395 -2.557 4.922 1.00 92.56 85 MET A CA 1
ATOM 692 C C . MET A 1 85 ? -6.987 -3.699 5.842 1.00 92.56 85 MET A C 1
ATOM 694 O O . MET A 1 85 ? -7.627 -4.756 5.834 1.00 92.56 85 MET A O 1
ATOM 698 N N . THR A 1 86 ? -5.996 -3.449 6.687 1.00 93.44 86 THR A N 1
ATOM 699 C CA . THR A 1 86 ? -5.584 -4.385 7.730 1.00 93.44 86 THR A CA 1
ATOM 700 C C . THR A 1 86 ? -6.111 -3.977 9.101 1.00 93.44 86 THR A C 1
ATOM 702 O O . THR A 1 86 ? -6.018 -2.819 9.502 1.00 93.44 86 THR A O 1
ATOM 705 N N . LEU A 1 87 ? -6.643 -4.955 9.835 1.00 91.25 87 LEU A N 1
ATOM 706 C CA . LEU A 1 87 ? -6.957 -4.863 11.256 1.00 91.25 87 LEU A CA 1
ATOM 707 C C . LEU A 1 87 ? -6.309 -6.054 11.970 1.00 91.25 87 LEU A C 1
ATOM 709 O O . LEU A 1 87 ? -6.673 -7.207 11.725 1.00 91.25 87 LEU A O 1
ATOM 713 N N . ASP A 1 88 ? -5.334 -5.776 12.831 1.00 88.06 88 ASP A N 1
ATOM 714 C CA . ASP A 1 88 ? -4.474 -6.777 13.470 1.00 88.06 88 ASP A CA 1
ATOM 715 C C . ASP A 1 88 ? -3.830 -7.731 12.444 1.00 88.06 88 ASP A C 1
ATOM 717 O O . ASP A 1 88 ? -2.995 -7.324 11.641 1.00 88.06 88 ASP A O 1
ATOM 721 N N . ARG A 1 89 ? -4.220 -9.014 12.448 1.00 92.31 89 ARG A N 1
ATOM 722 C CA . ARG A 1 89 ? -3.774 -10.028 11.474 1.00 92.31 89 ARG A CA 1
ATOM 723 C C . ARG A 1 89 ? -4.850 -10.386 10.444 1.00 92.31 89 ARG A C 1
ATOM 725 O O . ARG A 1 89 ? -4.771 -11.445 9.821 1.00 92.31 89 ARG A O 1
ATOM 732 N N . THR A 1 90 ? -5.856 -9.532 10.275 1.00 95.56 90 THR A N 1
ATOM 733 C CA . THR A 1 90 ? -6.951 -9.718 9.315 1.00 95.56 90 THR A CA 1
ATOM 734 C C . THR A 1 90 ? -6.883 -8.657 8.227 1.00 95.56 90 THR A C 1
ATOM 736 O O . THR A 1 90 ? -6.960 -7.466 8.512 1.00 95.56 90 THR A O 1
ATOM 739 N N . ILE A 1 91 ? -6.783 -9.089 6.973 1.00 96.69 91 ILE A N 1
ATOM 740 C CA . ILE A 1 91 ? -6.733 -8.222 5.797 1.00 96.69 91 ILE A CA 1
ATOM 741 C C . ILE A 1 91 ? -8.072 -8.321 5.072 1.00 96.69 91 ILE A C 1
ATOM 743 O O . ILE A 1 91 ? -8.457 -9.384 4.576 1.00 96.69 91 ILE A O 1
ATOM 747 N N . PHE A 1 92 ? -8.783 -7.202 4.998 1.00 97.06 92 PHE A N 1
ATOM 748 C CA . PHE A 1 92 ? -10.048 -7.082 4.287 1.00 97.06 92 PHE A CA 1
ATOM 749 C C . PHE A 1 92 ? -9.794 -6.597 2.865 1.00 97.06 92 PHE A C 1
ATOM 751 O O . PHE A 1 92 ? -9.400 -5.453 2.658 1.00 97.06 92 PHE A O 1
ATOM 758 N N . LEU A 1 93 ? -10.072 -7.445 1.879 1.00 97.69 93 LEU A N 1
ATOM 759 C CA . LEU A 1 93 ? -9.961 -7.125 0.461 1.00 97.69 93 LEU A CA 1
ATOM 760 C C . LEU A 1 93 ? -11.342 -6.838 -0.133 1.00 97.69 93 LEU A C 1
ATOM 762 O O . LEU A 1 93 ? -12.303 -7.589 0.051 1.00 97.69 93 LEU A O 1
ATOM 766 N N . ARG A 1 94 ? -11.455 -5.740 -0.875 1.00 97.25 94 ARG A N 1
ATOM 767 C CA . ARG A 1 94 ? -12.719 -5.221 -1.407 1.00 97.25 94 ARG A CA 1
ATOM 768 C C . ARG A 1 94 ? -12.705 -5.281 -2.923 1.00 97.25 94 ARG A C 1
ATOM 770 O O . ARG A 1 94 ? -12.267 -4.349 -3.601 1.00 97.25 94 ARG A O 1
ATOM 777 N N . ARG A 1 95 ? -13.216 -6.378 -3.488 1.00 97.31 95 ARG A N 1
ATOM 778 C CA . ARG A 1 95 ? -13.183 -6.601 -4.939 1.00 97.31 95 ARG A CA 1
ATOM 779 C C . ARG A 1 95 ? -13.950 -5.521 -5.696 1.00 97.31 95 ARG A C 1
ATOM 781 O O . ARG A 1 95 ? -13.452 -5.038 -6.709 1.00 97.31 95 ARG A O 1
ATOM 788 N N . GLN A 1 96 ? -15.117 -5.089 -5.208 1.00 96.44 96 GLN A N 1
ATOM 789 C CA . GLN A 1 96 ? -15.865 -4.003 -5.857 1.00 96.44 96 GLN A CA 1
ATOM 790 C C . GLN A 1 96 ? -15.098 -2.674 -5.863 1.00 96.44 96 GLN A C 1
ATOM 792 O O . GLN A 1 96 ? -15.213 -1.906 -6.819 1.00 96.44 96 GLN A O 1
ATOM 797 N N . ALA A 1 97 ? -14.307 -2.400 -4.821 1.00 96.44 97 ALA A N 1
ATOM 798 C CA . ALA A 1 97 ? -13.444 -1.224 -4.775 1.00 96.44 97 ALA A CA 1
ATOM 799 C C . ALA A 1 97 ? -12.365 -1.289 -5.856 1.00 96.44 97 ALA A C 1
ATOM 801 O O . ALA A 1 97 ? -12.182 -0.320 -6.595 1.00 96.44 97 ALA A O 1
ATOM 802 N N . LEU A 1 98 ? -11.735 -2.453 -6.031 1.00 97.38 98 LEU A N 1
ATOM 803 C CA . LEU A 1 98 ? -10.758 -2.647 -7.096 1.00 97.38 98 LEU A CA 1
ATOM 804 C C . LEU A 1 98 ? -11.390 -2.587 -8.493 1.00 97.38 98 LEU A C 1
ATOM 806 O O . LEU A 1 98 ? -10.803 -1.993 -9.388 1.00 97.38 98 LEU A O 1
ATOM 810 N N . GLN A 1 99 ? -12.599 -3.121 -8.690 1.00 96.25 99 GLN A N 1
ATOM 811 C CA . GLN A 1 99 ? -13.314 -2.991 -9.969 1.00 96.25 99 GLN A CA 1
ATOM 812 C C . GLN A 1 99 ? -13.521 -1.521 -10.361 1.00 96.25 99 GLN A C 1
ATOM 814 O O . GLN A 1 99 ? -13.293 -1.156 -11.514 1.00 96.25 99 GLN A O 1
ATOM 819 N N . ARG A 1 100 ? -13.912 -0.663 -9.408 1.00 95.25 100 ARG A N 1
ATOM 820 C CA . ARG A 1 100 ? -14.073 0.781 -9.656 1.00 95.25 100 ARG A CA 1
ATOM 821 C C . ARG A 1 100 ? -12.745 1.451 -9.988 1.00 95.25 100 ARG A C 1
ATOM 823 O O . ARG A 1 100 ? -12.669 2.175 -10.976 1.00 95.25 100 ARG A O 1
ATOM 830 N N . LEU A 1 101 ? -11.699 1.150 -9.220 1.00 95.69 101 LEU A N 1
ATOM 831 C CA . LEU A 1 101 ? -10.355 1.662 -9.477 1.00 95.69 101 LEU A CA 1
ATOM 832 C C . LEU A 1 101 ? -9.853 1.254 -10.870 1.00 95.69 101 LEU A C 1
ATOM 834 O O . LEU A 1 101 ? -9.367 2.088 -11.629 1.00 95.69 101 LEU A O 1
ATOM 838 N N . LEU A 1 102 ? -10.008 -0.018 -11.241 1.00 95.94 102 LEU A N 1
ATOM 839 C CA . LEU A 1 102 ? -9.633 -0.517 -12.563 1.00 95.94 102 LEU A CA 1
ATOM 840 C C . LEU A 1 102 ? -10.420 0.175 -13.671 1.00 95.94 102 LEU A C 1
ATOM 842 O O . LEU A 1 102 ? -9.841 0.511 -14.700 1.00 95.94 102 LEU A O 1
ATOM 846 N N . TRP A 1 103 ? -11.712 0.432 -13.466 1.00 95.12 103 TRP A N 1
ATOM 847 C CA . TRP A 1 103 ? -12.519 1.155 -14.441 1.00 95.12 103 TRP A CA 1
ATOM 848 C C . TRP A 1 103 ? -11.991 2.569 -14.693 1.00 95.12 103 TRP A C 1
ATOM 850 O O . TRP A 1 103 ? -11.823 2.957 -15.849 1.00 95.12 103 TRP A O 1
ATOM 860 N N . GLU A 1 104 ? -11.657 3.314 -13.637 1.00 93.69 104 GLU A N 1
ATOM 861 C CA . GLU A 1 104 ? -11.037 4.640 -13.759 1.00 93.69 104 GLU A CA 1
ATOM 862 C C . GLU A 1 104 ? -9.736 4.574 -14.569 1.00 93.69 104 GLU A C 1
ATOM 864 O O . GLU A 1 104 ? -9.505 5.395 -15.459 1.00 93.69 104 GLU A O 1
ATOM 869 N N . LYS A 1 105 ? -8.915 3.548 -14.326 1.00 93.19 105 LYS A N 1
ATOM 870 C CA . LYS A 1 105 ? -7.649 3.342 -15.035 1.00 93.19 105 LYS A CA 1
ATOM 871 C C . LYS A 1 105 ? -7.810 2.933 -16.492 1.00 93.19 105 LYS A C 1
ATOM 873 O O . LYS A 1 105 ? -7.087 3.443 -17.347 1.00 93.19 105 LYS A O 1
ATOM 878 N N . VAL A 1 106 ? -8.777 2.075 -16.798 1.00 91.88 106 VAL A N 1
ATOM 879 C CA . VAL A 1 106 ? -9.137 1.726 -18.179 1.00 91.88 106 VAL A CA 1
ATOM 880 C C . VAL A 1 106 ? -9.575 2.978 -18.941 1.00 91.88 106 VAL A C 1
ATOM 882 O O . VAL A 1 106 ? -9.131 3.191 -20.069 1.00 91.88 106 VAL A O 1
ATOM 885 N N . GLN A 1 107 ? -10.389 3.840 -18.322 1.00 91.25 107 GLN A N 1
ATOM 886 C CA . GLN A 1 107 ? -10.808 5.106 -18.928 1.00 91.25 107 GLN A CA 1
ATOM 887 C C . GLN A 1 107 ? -9.614 6.039 -19.174 1.00 91.25 107 GLN A C 1
ATOM 889 O O . GLN A 1 107 ? -9.455 6.535 -20.290 1.00 91.25 107 GLN A O 1
ATOM 894 N N . GLU A 1 108 ? -8.730 6.206 -18.185 1.00 90.44 108 GLU A N 1
ATOM 895 C CA . GLU A 1 108 ? -7.509 7.018 -18.295 1.00 90.44 108 GLU A CA 1
ATOM 896 C C . GLU A 1 108 ? -6.629 6.578 -19.482 1.00 90.44 108 GLU A C 1
ATOM 898 O O . GLU A 1 108 ? -6.237 7.401 -20.314 1.00 90.44 108 GLU A O 1
ATOM 903 N N . ILE A 1 109 ? -6.378 5.271 -19.617 1.00 89.62 109 ILE A N 1
ATOM 904 C CA . ILE A 1 109 ? -5.583 4.692 -20.714 1.00 89.62 109 ILE A CA 1
ATOM 905 C C . ILE A 1 109 ? -6.301 4.828 -22.061 1.00 89.62 109 ILE A C 1
ATOM 907 O O . ILE A 1 109 ? -5.667 5.089 -23.082 1.00 89.62 109 ILE A O 1
ATOM 911 N N . SER A 1 110 ? -7.628 4.684 -22.094 1.00 85.00 110 SER A N 1
ATOM 912 C CA . SER A 1 110 ? -8.389 4.823 -23.341 1.00 85.00 110 SER A CA 1
ATOM 913 C C . SER A 1 110 ? -8.253 6.223 -23.959 1.00 85.00 110 SER A C 1
ATOM 915 O O . SER A 1 110 ? -8.271 6.370 -25.185 1.00 85.00 110 SER A O 1
ATOM 917 N N . TRP A 1 111 ? -8.066 7.247 -23.120 1.00 84.88 111 TRP A N 1
ATOM 918 C CA . TRP A 1 111 ? -7.826 8.626 -23.549 1.00 84.88 111 TRP A CA 1
ATOM 919 C C . TRP A 1 111 ? -6.348 8.878 -23.849 1.00 84.88 111 TRP A C 1
ATOM 921 O O . TRP A 1 111 ? -6.017 9.584 -24.805 1.00 84.88 111 TRP A O 1
ATOM 931 N N . ASN A 1 112 ? -5.459 8.277 -23.058 1.00 74.44 112 ASN A N 1
ATOM 932 C CA . ASN A 1 112 ? -4.016 8.415 -23.170 1.00 74.44 112 ASN A CA 1
ATOM 933 C C . ASN A 1 112 ? -3.401 7.125 -23.732 1.00 74.44 112 ASN A C 1
ATOM 935 O O . ASN A 1 112 ? -3.027 6.227 -22.983 1.00 74.44 112 ASN A O 1
ATOM 939 N N . LYS A 1 113 ? -3.266 7.044 -25.064 1.00 72.94 113 LYS A N 1
ATOM 940 C CA . LYS A 1 113 ? -2.739 5.876 -25.809 1.00 72.94 113 LYS A CA 1
ATOM 941 C C . LYS A 1 113 ? -1.246 5.571 -25.563 1.00 72.94 113 LYS A C 1
ATOM 943 O O . LYS A 1 113 ? -0.581 4.999 -26.423 1.00 72.94 113 LYS A O 1
ATOM 948 N N . ALA A 1 114 ? -0.693 5.993 -24.432 1.00 78.19 114 ALA A N 1
ATOM 949 C CA . ALA A 1 114 ? 0.664 5.682 -24.028 1.00 78.19 114 ALA A CA 1
ATOM 950 C C . ALA A 1 114 ? 0.771 4.210 -23.601 1.00 78.19 114 ALA A C 1
ATOM 952 O O . ALA A 1 114 ? -0.040 3.710 -22.821 1.00 78.19 114 ALA A O 1
ATOM 953 N N . GLU A 1 115 ? 1.821 3.527 -24.055 1.00 84.06 115 GLU A N 1
ATOM 954 C CA . GLU A 1 115 ? 2.156 2.180 -23.591 1.00 84.06 115 GLU A CA 1
ATOM 955 C C . GLU A 1 115 ? 2.783 2.223 -22.188 1.00 84.06 115 GLU A C 1
ATOM 957 O O . GLU A 1 115 ? 3.991 2.047 -21.999 1.00 84.06 115 GLU A O 1
ATOM 962 N N . THR A 1 116 ? 1.958 2.498 -21.181 1.00 92.69 116 THR A N 1
ATOM 963 C CA . THR A 1 116 ? 2.356 2.508 -19.768 1.00 92.69 116 THR A CA 1
ATOM 964 C C . THR A 1 116 ? 2.436 1.088 -19.198 1.00 92.69 116 THR A C 1
ATOM 966 O O . THR A 1 116 ? 1.903 0.144 -19.781 1.00 92.69 116 THR A O 1
ATOM 969 N N . ALA A 1 117 ? 3.086 0.914 -18.042 1.00 95.38 117 ALA A N 1
ATOM 970 C CA . ALA A 1 117 ? 3.083 -0.364 -17.318 1.00 95.38 117 ALA A CA 1
ATOM 971 C C . ALA A 1 117 ? 1.650 -0.860 -17.041 1.00 95.38 117 ALA A C 1
ATOM 973 O O . ALA A 1 117 ? 1.342 -2.023 -17.275 1.00 95.38 117 ALA A O 1
ATOM 974 N N . LEU A 1 118 ? 0.741 0.050 -16.679 1.00 94.69 118 LEU A N 1
ATOM 975 C CA . LEU A 1 118 ? -0.667 -0.279 -16.463 1.00 94.69 118 LEU A CA 1
ATOM 976 C C . LEU A 1 118 ? -1.391 -0.685 -17.754 1.00 94.69 118 LEU A C 1
ATOM 978 O O . LEU A 1 118 ? -2.207 -1.599 -17.750 1.00 94.69 118 LEU A O 1
ATOM 982 N N . ALA A 1 119 ? -1.074 -0.050 -18.887 1.00 93.88 119 ALA A N 1
ATOM 983 C CA . ALA A 1 119 ? -1.610 -0.485 -20.176 1.00 93.88 119 ALA A CA 1
ATOM 984 C C . ALA A 1 119 ? -1.138 -1.906 -20.526 1.00 93.88 119 ALA A C 1
ATOM 986 O O . ALA A 1 1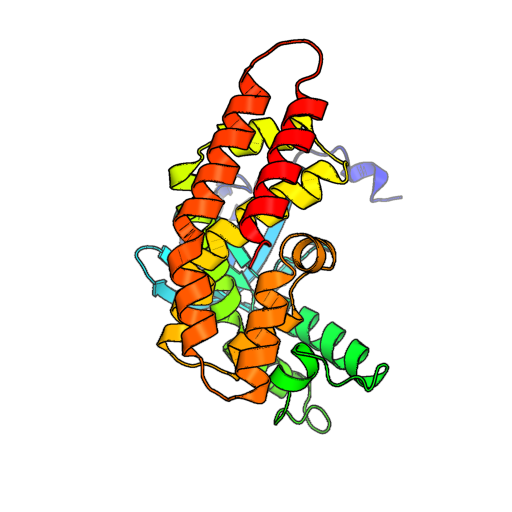19 ? -1.926 -2.688 -21.051 1.00 93.88 119 ALA A O 1
ATOM 987 N N . ARG A 1 120 ? 0.112 -2.262 -20.190 1.00 94.94 120 ARG A N 1
ATOM 988 C CA . ARG A 1 120 ? 0.647 -3.621 -20.374 1.00 94.94 120 ARG A CA 1
ATOM 989 C C . ARG A 1 120 ? -0.037 -4.646 -19.477 1.00 94.94 120 ARG A C 1
ATOM 991 O O . ARG A 1 120 ? -0.385 -5.712 -19.967 1.00 94.94 120 ARG A O 1
ATOM 998 N N . SER A 1 121 ? -0.303 -4.327 -18.208 1.00 95.94 121 SER A N 1
ATOM 999 C CA . SER A 1 121 ? -1.015 -5.262 -17.321 1.00 95.94 121 SER A CA 1
ATOM 1000 C C . SER A 1 121 ? -2.438 -5.558 -17.799 1.00 95.94 121 SER A C 1
ATOM 1002 O O . SER A 1 121 ? -2.972 -6.634 -17.540 1.00 95.94 121 SER A O 1
ATOM 1004 N N . LEU A 1 122 ? -3.048 -4.622 -18.527 1.00 93.62 122 LEU A N 1
ATOM 1005 C CA . LEU A 1 122 ? -4.387 -4.765 -19.090 1.00 93.62 122 LEU A CA 1
ATOM 1006 C C . LEU A 1 122 ? -4.402 -5.334 -20.521 1.00 93.62 122 LEU A C 1
ATOM 1008 O O . LEU A 1 122 ? -5.480 -5.504 -21.093 1.00 93.62 122 LEU A O 1
ATOM 1012 N N . GLN A 1 123 ? -3.248 -5.682 -21.100 1.00 91.25 123 GLN A N 1
ATOM 1013 C CA . GLN A 1 123 ? -3.216 -6.383 -22.384 1.00 91.25 123 GLN A CA 1
ATOM 1014 C C . GLN A 1 123 ? -3.919 -7.741 -22.274 1.00 91.25 123 GLN A C 1
ATOM 1016 O O . GLN A 1 123 ? -3.777 -8.461 -21.287 1.00 91.25 123 GLN A O 1
ATOM 1021 N N . GLY A 1 124 ? -4.709 -8.077 -23.295 1.00 89.19 124 GLY A N 1
ATOM 1022 C CA . GLY A 1 124 ? -5.497 -9.312 -23.345 1.00 89.19 124 GLY A CA 1
ATOM 1023 C C . GLY A 1 124 ? -6.879 -9.233 -22.686 1.00 89.19 124 GLY A C 1
ATOM 1024 O O . GLY A 1 124 ? -7.694 -10.123 -22.917 1.00 89.19 124 GLY A O 1
ATOM 1025 N N . TRP A 1 125 ? -7.192 -8.169 -21.937 1.00 92.44 125 TRP A N 1
ATOM 1026 C CA . TRP A 1 125 ? -8.536 -7.948 -21.398 1.00 92.44 125 TRP A CA 1
ATOM 1027 C C . TRP A 1 125 ? -9.419 -7.205 -22.411 1.00 92.44 125 TRP A C 1
ATOM 1029 O O . TRP A 1 125 ? -9.113 -6.082 -22.812 1.00 92.44 125 TRP A O 1
ATOM 1039 N N . ASP A 1 126 ? -10.538 -7.812 -22.815 1.00 90.31 126 ASP A N 1
ATOM 1040 C CA . ASP A 1 126 ? -11.503 -7.191 -23.732 1.00 90.31 126 ASP A CA 1
ATOM 1041 C C . ASP A 1 126 ? -12.649 -6.509 -22.975 1.00 90.31 126 ASP A C 1
ATOM 1043 O O . ASP A 1 126 ? -13.615 -7.149 -22.566 1.00 90.31 126 ASP A O 1
ATOM 1047 N N . PHE A 1 127 ? -12.568 -5.187 -22.831 1.00 87.75 127 PHE A N 1
ATOM 1048 C CA . PHE A 1 127 ? -13.593 -4.379 -22.161 1.00 87.75 127 PHE A CA 1
ATOM 1049 C C . PHE A 1 127 ? -14.757 -3.944 -23.074 1.00 87.75 127 PHE A C 1
ATOM 1051 O O . PHE A 1 127 ? -15.649 -3.234 -22.611 1.00 87.75 127 PHE A O 1
ATOM 1058 N N . SER A 1 128 ? -14.778 -4.323 -24.359 1.00 84.75 128 SER A N 1
ATOM 1059 C CA . SER A 1 128 ? -15.743 -3.783 -25.333 1.00 84.75 128 SER A CA 1
ATOM 1060 C C . SER A 1 128 ? -17.148 -4.393 -25.239 1.00 84.75 128 SER A C 1
ATOM 1062 O O . SER A 1 128 ? -18.133 -3.704 -25.501 1.00 84.75 128 SER A O 1
ATOM 1064 N N . GLY A 1 129 ? -17.251 -5.672 -24.858 1.00 85.81 129 GLY A N 1
ATOM 1065 C CA . GLY A 1 129 ? -18.521 -6.403 -24.813 1.00 85.81 129 GLY A CA 1
ATOM 1066 C C . GLY A 1 129 ? -19.206 -6.389 -23.445 1.00 85.81 129 GLY A C 1
ATOM 1067 O O . GLY A 1 129 ? -20.346 -5.950 -23.318 1.00 85.81 129 GLY A O 1
ATOM 1068 N N . ASN A 1 130 ? -18.520 -6.895 -22.416 1.00 90.88 130 ASN A N 1
ATOM 1069 C CA . ASN A 1 130 ? -19.040 -6.987 -21.048 1.00 90.88 130 ASN A CA 1
ATOM 1070 C C . ASN A 1 130 ? -17.995 -6.457 -20.049 1.00 90.88 130 ASN A C 1
ATOM 1072 O O . ASN A 1 130 ? -17.328 -7.252 -19.378 1.00 90.88 130 ASN A O 1
ATOM 1076 N N . PRO A 1 131 ? -17.820 -5.124 -19.965 1.00 91.44 131 PRO A N 1
ATOM 1077 C CA . PRO A 1 131 ? -16.790 -4.518 -19.127 1.00 91.44 131 PRO A CA 1
ATOM 1078 C C . PRO A 1 131 ? -16.943 -4.888 -17.652 1.00 91.44 131 PRO A C 1
ATOM 1080 O O . PRO A 1 131 ? -15.939 -5.092 -16.987 1.00 91.44 131 PRO A O 1
ATOM 1083 N N . GLU A 1 132 ? -18.167 -5.048 -17.145 1.00 92.69 132 GLU A N 1
ATOM 1084 C CA . GLU A 1 132 ? -18.414 -5.423 -15.748 1.00 92.69 132 GLU A CA 1
ATOM 1085 C C . GLU A 1 132 ? -17.806 -6.791 -15.409 1.00 92.69 132 GLU A C 1
ATOM 1087 O O . GLU A 1 132 ? -17.019 -6.918 -14.471 1.00 92.69 132 GLU A O 1
ATOM 1092 N N . ASN A 1 133 ? -18.091 -7.818 -16.214 1.00 94.06 133 ASN A N 1
ATOM 1093 C CA . ASN A 1 133 ? -17.541 -9.152 -15.980 1.00 94.06 133 ASN A CA 1
ATOM 1094 C C . ASN A 1 133 ? -16.015 -9.207 -16.174 1.00 94.06 133 ASN A C 1
ATOM 1096 O O . ASN A 1 133 ? -15.332 -10.010 -15.538 1.00 94.06 133 ASN A O 1
ATOM 1100 N N . VAL A 1 134 ? -15.477 -8.380 -17.068 1.00 95.94 134 VAL A N 1
ATOM 1101 C CA . VAL A 1 134 ? -14.037 -8.306 -17.352 1.00 95.94 134 VAL A CA 1
ATOM 1102 C C . VAL A 1 134 ? -13.317 -7.596 -16.206 1.00 95.94 134 VAL A C 1
ATOM 1104 O O . VAL A 1 134 ? -12.324 -8.113 -15.707 1.00 95.94 134 VAL A O 1
ATOM 1107 N N . LEU A 1 135 ? -13.864 -6.484 -15.706 1.00 95.88 135 LEU A N 1
ATOM 1108 C CA . LEU A 1 135 ? -13.375 -5.791 -14.511 1.00 95.88 135 LEU A CA 1
ATOM 1109 C C . LEU A 1 135 ? -13.407 -6.696 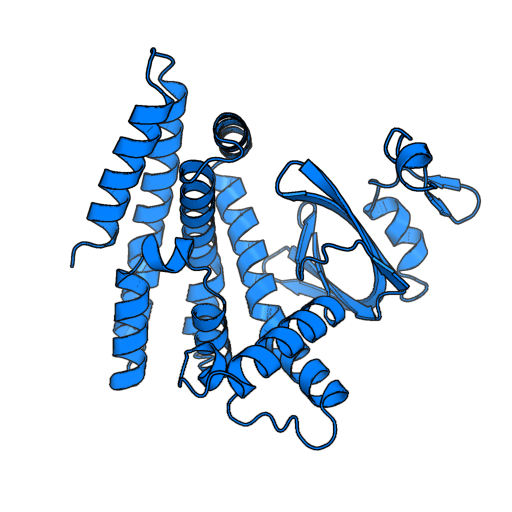-13.287 1.00 95.88 135 LEU A C 1
ATOM 1111 O O . LEU A 1 135 ? -12.464 -6.693 -12.505 1.00 95.88 135 LEU A O 1
ATOM 1115 N N . ARG A 1 136 ? -14.470 -7.487 -13.127 1.00 95.31 136 ARG A N 1
ATOM 1116 C CA . ARG A 1 136 ? -14.596 -8.455 -12.039 1.00 95.31 136 ARG A CA 1
ATOM 1117 C C . ARG A 1 136 ? -13.447 -9.467 -12.041 1.00 95.31 136 ARG A C 1
ATOM 1119 O O . ARG A 1 136 ? -12.807 -9.652 -11.011 1.00 95.31 136 ARG A O 1
ATOM 1126 N N . GLN A 1 137 ? -13.166 -10.072 -13.193 1.00 95.56 137 GLN A N 1
ATOM 1127 C CA . GLN A 1 137 ? -12.069 -11.034 -13.354 1.00 95.56 137 GLN A CA 1
ATOM 1128 C C . GLN A 1 137 ? -10.689 -10.371 -13.212 1.00 95.56 137 GLN A C 1
ATOM 1130 O O . GLN A 1 137 ? -9.798 -10.930 -12.579 1.00 95.56 137 GLN A O 1
ATOM 1135 N N . ALA A 1 138 ? -10.508 -9.163 -13.752 1.00 96.56 138 ALA A N 1
ATOM 1136 C CA . ALA A 1 138 ? -9.268 -8.407 -13.594 1.00 96.56 138 ALA A CA 1
ATOM 1137 C C . ALA A 1 138 ? -9.028 -8.015 -12.128 1.00 96.56 138 ALA A C 1
ATOM 1139 O O . ALA A 1 138 ? -7.907 -8.106 -11.635 1.00 96.56 138 ALA A O 1
ATOM 1140 N N . ALA A 1 139 ? -10.082 -7.638 -11.400 1.00 96.75 139 ALA A N 1
ATOM 1141 C CA . ALA A 1 139 ? -10.000 -7.374 -9.971 1.00 96.75 139 ALA A CA 1
ATOM 1142 C C . ALA A 1 139 ? -9.601 -8.639 -9.203 1.00 96.75 139 ALA A C 1
ATOM 1144 O O . ALA A 1 139 ? -8.670 -8.583 -8.412 1.00 96.75 139 ALA A O 1
ATOM 1145 N N . GLU A 1 140 ? -10.233 -9.786 -9.473 1.00 94.94 140 GLU A N 1
ATOM 1146 C CA . GLU A 1 140 ? -9.829 -11.076 -8.885 1.00 94.94 140 GLU A CA 1
ATOM 1147 C C . GLU A 1 140 ? -8.342 -11.367 -9.114 1.00 94.94 140 GLU A C 1
ATOM 1149 O O . GLU A 1 140 ? -7.652 -11.783 -8.186 1.00 94.94 140 GLU A O 1
ATOM 1154 N N . ARG A 1 141 ? -7.832 -11.081 -10.318 1.00 95.12 141 ARG A N 1
ATOM 1155 C CA . ARG A 1 141 ? -6.420 -11.273 -10.660 1.00 95.12 141 ARG A CA 1
ATOM 1156 C C . ARG A 1 141 ? -5.483 -10.373 -9.855 1.00 95.12 141 ARG A C 1
ATOM 1158 O O . ARG A 1 141 ? -4.463 -10.852 -9.374 1.00 95.12 141 ARG A O 1
ATOM 1165 N N . PHE A 1 142 ? -5.809 -9.088 -9.730 1.00 97.69 142 PHE A N 1
ATOM 1166 C CA . PHE A 1 142 ? -4.910 -8.089 -9.139 1.00 97.69 142 PHE A CA 1
ATOM 1167 C C . PHE A 1 142 ? -5.075 -7.899 -7.627 1.00 97.69 142 PHE A C 1
ATOM 1169 O O . PHE A 1 142 ? -4.252 -7.225 -7.010 1.00 97.69 142 PHE A O 1
ATOM 1176 N N . LEU A 1 143 ? -6.098 -8.497 -7.008 1.00 96.19 143 LEU A N 1
ATOM 1177 C CA . LEU A 1 143 ? -6.316 -8.424 -5.559 1.00 96.19 143 LEU A CA 1
ATOM 1178 C C . LEU A 1 143 ? -5.117 -8.933 -4.748 1.00 96.19 143 LEU A C 1
ATOM 1180 O O . LEU A 1 143 ? -4.834 -8.385 -3.683 1.00 96.19 143 LEU A O 1
ATOM 1184 N N . SER A 1 144 ? -4.399 -9.943 -5.246 1.00 94.06 144 SER A N 1
ATOM 1185 C CA . SER A 1 144 ? -3.223 -10.495 -4.564 1.00 94.06 144 SER A CA 1
ATOM 1186 C C . SER A 1 144 ? -2.120 -9.457 -4.355 1.00 94.06 144 SER A C 1
ATOM 1188 O O . SER A 1 144 ? -1.491 -9.478 -3.306 1.00 94.06 144 SER A O 1
ATOM 1190 N N . VAL A 1 145 ? -1.946 -8.511 -5.288 1.00 97.88 145 VAL A N 1
ATOM 1191 C CA . VAL A 1 145 ? -0.946 -7.433 -5.181 1.00 97.88 145 VAL A CA 1
ATOM 1192 C C . VAL A 1 145 ? -1.216 -6.559 -3.958 1.00 97.88 145 VAL A C 1
ATOM 1194 O O . VAL A 1 145 ? -0.291 -6.204 -3.235 1.00 97.88 145 VAL A O 1
ATOM 1197 N N . PHE A 1 146 ? -2.488 -6.245 -3.694 1.00 97.88 146 PHE A N 1
ATOM 1198 C CA . PHE A 1 146 ? -2.880 -5.496 -2.500 1.00 97.88 146 PHE A CA 1
ATOM 1199 C C . PHE A 1 146 ? -2.742 -6.344 -1.237 1.00 97.88 146 PHE A C 1
ATOM 1201 O O . PHE A 1 146 ? -2.281 -5.841 -0.224 1.00 97.88 146 PHE A O 1
ATOM 1208 N N . ALA A 1 147 ? -3.090 -7.633 -1.300 1.00 96.88 147 ALA A N 1
ATOM 1209 C CA . ALA A 1 147 ? -2.904 -8.539 -0.170 1.00 96.88 147 ALA A CA 1
ATOM 1210 C C . ALA A 1 147 ? -1.433 -8.602 0.269 1.00 96.88 147 ALA A C 1
ATOM 1212 O O . ALA A 1 147 ? -1.140 -8.517 1.457 1.00 96.88 147 ALA A O 1
ATOM 1213 N N . ASP A 1 148 ? -0.510 -8.730 -0.687 1.00 97.19 148 ASP A N 1
ATOM 1214 C CA . ASP A 1 148 ? 0.919 -8.790 -0.394 1.00 97.19 148 ASP A CA 1
ATOM 1215 C C . ASP A 1 148 ? 1.464 -7.459 0.125 1.00 97.19 148 ASP A C 1
ATOM 1217 O O . ASP A 1 148 ? 2.303 -7.480 1.027 1.00 97.19 148 ASP A O 1
ATOM 1221 N N . HIS A 1 149 ? 0.957 -6.329 -0.377 1.00 97.81 149 HIS A N 1
ATOM 1222 C CA . HIS A 1 149 ? 1.305 -5.006 0.135 1.00 97.81 149 HIS A CA 1
ATOM 1223 C C . HIS A 1 149 ? 0.908 -4.846 1.604 1.00 97.81 149 HIS A C 1
ATOM 1225 O O . HIS A 1 149 ? 1.754 -4.508 2.422 1.00 97.81 149 HIS A O 1
ATOM 1231 N N . GLU A 1 150 ? -0.333 -5.180 1.957 1.00 97.44 150 GLU A N 1
ATOM 1232 C CA . GLU A 1 150 ? -0.828 -5.115 3.339 1.00 97.44 150 GLU A CA 1
ATOM 1233 C C . GLU A 1 150 ? -0.038 -6.042 4.279 1.00 97.44 150 GLU A C 1
ATOM 1235 O O . GLU A 1 150 ? 0.340 -5.645 5.380 1.00 97.44 150 GLU A O 1
ATOM 1240 N N . ILE A 1 151 ? 0.296 -7.261 3.831 1.00 97.56 151 ILE A N 1
ATOM 1241 C CA . ILE A 1 151 ? 1.202 -8.159 4.572 1.00 97.56 151 ILE A CA 1
ATOM 1242 C C . ILE A 1 151 ? 2.554 -7.470 4.804 1.00 97.56 151 ILE A C 1
ATOM 1244 O O . ILE A 1 151 ? 3.079 -7.488 5.918 1.00 97.56 151 ILE A O 1
ATOM 1248 N N . GLY A 1 152 ? 3.107 -6.843 3.765 1.00 97.56 152 GLY A N 1
ATOM 1249 C CA . GLY A 1 152 ? 4.345 -6.077 3.849 1.00 97.56 152 GLY A CA 1
ATOM 1250 C C . GLY A 1 152 ? 4.252 -4.896 4.816 1.00 97.56 152 GLY A C 1
ATOM 1251 O O . GLY A 1 152 ? 5.196 -4.655 5.567 1.00 97.56 152 GLY A O 1
ATOM 1252 N N . GLU A 1 153 ? 3.127 -4.178 4.843 1.00 96.56 153 GLU A N 1
ATOM 1253 C CA . GLU A 1 153 ? 2.905 -3.048 5.749 1.00 96.56 153 GLU A CA 1
ATOM 1254 C C . GLU A 1 153 ? 2.872 -3.485 7.212 1.00 96.56 153 GLU A C 1
ATOM 1256 O O . GLU A 1 153 ? 3.428 -2.780 8.064 1.00 96.56 153 GLU A O 1
ATOM 1261 N N . VAL A 1 154 ? 2.278 -4.650 7.504 1.00 96.12 154 VAL A N 1
ATOM 1262 C CA . VAL A 1 154 ? 2.321 -5.241 8.847 1.00 96.12 154 VAL A CA 1
ATOM 1263 C C . VAL A 1 154 ? 3.743 -5.637 9.212 1.00 96.12 154 VAL A C 1
ATOM 1265 O O . VAL A 1 154 ? 4.203 -5.270 10.288 1.00 96.12 154 VAL A O 1
ATOM 1268 N N . MET A 1 155 ? 4.468 -6.321 8.323 1.00 96.31 155 MET A N 1
ATOM 1269 C CA . MET A 1 155 ? 5.862 -6.708 8.576 1.00 96.31 155 MET A CA 1
ATOM 1270 C C . MET A 1 155 ? 6.751 -5.480 8.824 1.00 96.31 155 MET A C 1
ATOM 1272 O O . MET A 1 155 ? 7.529 -5.455 9.774 1.00 96.31 155 MET A O 1
ATOM 1276 N N . ALA A 1 156 ? 6.607 -4.424 8.020 1.00 97.06 156 ALA A N 1
ATOM 1277 C CA . ALA A 1 156 ? 7.294 -3.156 8.248 1.00 97.06 156 ALA A CA 1
ATOM 1278 C C . ALA A 1 156 ? 6.890 -2.530 9.597 1.00 97.06 156 ALA A C 1
ATOM 1280 O O . ALA A 1 156 ? 7.740 -2.023 10.326 1.00 97.06 156 ALA A O 1
ATOM 1281 N N . GLY A 1 157 ? 5.608 -2.601 9.964 1.00 95.19 157 GLY A N 1
ATOM 1282 C CA . GLY A 1 157 ? 5.104 -2.157 11.264 1.00 95.19 157 GLY A CA 1
ATOM 1283 C C . GLY A 1 157 ? 5.695 -2.930 12.449 1.00 95.19 157 GLY A C 1
ATOM 1284 O O . GLY A 1 157 ? 6.044 -2.313 13.450 1.00 95.19 157 GLY A O 1
ATOM 1285 N N . GLU A 1 158 ? 5.885 -4.248 12.329 1.00 94.94 158 GLU A N 1
ATOM 1286 C CA . GLU A 1 158 ? 6.534 -5.087 13.352 1.00 94.94 158 GLU A CA 1
ATOM 1287 C C . GLU A 1 158 ? 7.996 -4.659 13.606 1.00 94.94 158 GLU A C 1
ATOM 1289 O O . GLU A 1 158 ? 8.485 -4.781 14.730 1.00 94.94 158 GLU A O 1
ATOM 1294 N N . HIS A 1 159 ? 8.679 -4.103 12.597 1.00 94.88 159 HIS A N 1
ATOM 1295 C CA . HIS A 1 159 ? 10.024 -3.537 12.742 1.00 94.88 159 HIS A CA 1
ATOM 1296 C C . HIS A 1 159 ? 10.035 -2.120 13.337 1.00 94.88 159 HIS A C 1
ATOM 1298 O O . HIS A 1 159 ? 10.889 -1.808 14.167 1.00 94.88 159 HIS A O 1
ATOM 1304 N N . LEU A 1 160 ? 9.119 -1.249 12.902 1.00 95.12 160 LEU A N 1
ATOM 1305 C CA . LEU A 1 160 ? 9.174 0.189 13.200 1.00 95.12 160 LEU A CA 1
ATOM 1306 C C . LEU A 1 160 ? 8.361 0.597 14.440 1.00 95.12 160 LEU A C 1
ATOM 1308 O O . LEU A 1 160 ? 8.727 1.544 15.142 1.00 95.12 160 LEU A O 1
ATOM 1312 N N . GLY A 1 161 ? 7.276 -0.125 14.725 1.00 93.12 161 GLY A N 1
ATOM 1313 C CA . GLY A 1 161 ? 6.353 0.141 15.825 1.00 93.12 161 GLY A CA 1
ATOM 1314 C C . GLY A 1 161 ? 5.607 1.479 15.723 1.00 93.12 161 GLY A C 1
ATOM 1315 O O . GLY A 1 161 ? 5.652 2.185 14.715 1.00 93.12 161 GLY A O 1
ATOM 1316 N N . GLU A 1 162 ? 4.933 1.850 16.816 1.00 91.50 162 GLU A N 1
ATOM 1317 C CA . GLU A 1 162 ? 4.091 3.060 16.913 1.00 91.50 162 GLU A CA 1
ATOM 1318 C C . GLU A 1 162 ? 4.872 4.368 16.697 1.00 91.50 162 GLU A C 1
ATOM 1320 O O . GLU A 1 162 ? 4.324 5.349 16.198 1.00 91.50 162 GLU A O 1
ATOM 1325 N N . ARG A 1 163 ? 6.186 4.357 16.967 1.00 93.44 163 ARG A N 1
ATOM 1326 C CA . ARG A 1 163 ? 7.099 5.501 16.781 1.00 93.44 163 ARG A CA 1
ATOM 1327 C C . ARG A 1 163 ? 7.060 6.064 15.360 1.00 93.44 163 ARG A C 1
ATOM 1329 O O . ARG A 1 163 ? 7.262 7.261 15.164 1.00 93.44 163 ARG A O 1
ATOM 1336 N N . TRP A 1 164 ? 6.815 5.210 14.366 1.00 94.81 164 TRP A N 1
ATOM 1337 C CA . TRP A 1 164 ? 6.687 5.645 12.979 1.00 94.81 164 TRP A CA 1
ATOM 1338 C C . TRP A 1 164 ? 5.417 6.456 12.737 1.00 94.81 164 TRP A C 1
ATOM 1340 O O . TRP A 1 164 ? 5.472 7.490 12.071 1.00 94.81 164 TRP A O 1
ATOM 1350 N N . GLU A 1 165 ? 4.287 6.021 13.292 1.00 90.75 165 GLU A N 1
ATOM 1351 C CA . GLU A 1 165 ? 3.018 6.744 13.169 1.00 90.75 165 GLU A CA 1
ATOM 1352 C C . GLU A 1 165 ? 3.059 8.069 13.931 1.00 90.75 165 GLU A C 1
ATOM 1354 O O . GLU A 1 165 ? 2.635 9.097 13.397 1.00 90.75 165 GLU A O 1
ATOM 1359 N N . ASP A 1 166 ? 3.666 8.080 15.120 1.00 90.12 166 ASP A N 1
ATOM 1360 C CA . ASP A 1 166 ? 3.902 9.303 15.893 1.00 90.12 166 ASP A CA 1
ATOM 1361 C C . ASP A 1 166 ? 4.751 10.311 15.103 1.00 90.12 166 ASP A C 1
ATOM 1363 O O . ASP A 1 166 ? 4.404 11.494 14.989 1.00 90.12 166 ASP A O 1
ATOM 1367 N N . MET A 1 167 ? 5.842 9.839 14.486 1.00 92.50 167 MET A N 1
ATOM 1368 C CA . MET A 1 167 ? 6.679 10.665 13.621 1.00 92.50 167 MET A CA 1
ATOM 1369 C C . MET A 1 167 ? 5.879 11.196 12.425 1.00 92.50 167 MET A C 1
ATOM 1371 O O . MET A 1 167 ? 5.928 12.400 12.161 1.00 92.50 167 MET A O 1
ATOM 1375 N N . LEU A 1 168 ? 5.131 10.350 11.707 1.00 91.31 168 LEU A N 1
ATOM 1376 C CA . LEU A 1 168 ? 4.289 10.791 10.587 1.00 91.31 168 LEU A CA 1
ATOM 1377 C C . LEU A 1 168 ? 3.284 11.867 11.030 1.00 91.31 168 LEU A C 1
ATOM 1379 O O . LEU A 1 168 ? 3.103 12.861 10.322 1.00 91.31 168 LEU A O 1
ATOM 1383 N N . GLY A 1 169 ? 2.705 11.725 12.227 1.00 88.31 169 GLY A N 1
ATOM 1384 C CA . GLY A 1 169 ? 1.820 12.709 12.853 1.00 88.31 169 GLY A CA 1
ATOM 1385 C C . GLY A 1 169 ? 2.457 14.094 13.037 1.00 88.31 169 GLY A C 1
ATOM 1386 O O . GLY A 1 169 ? 1.779 15.114 12.920 1.00 88.31 169 GLY A O 1
ATOM 1387 N N . SER A 1 170 ? 3.776 14.162 13.240 1.00 88.31 170 SER A N 1
ATOM 1388 C CA . SER A 1 170 ? 4.521 15.428 13.360 1.00 88.31 170 SER A CA 1
ATOM 1389 C C . SER A 1 170 ? 4.801 16.139 12.023 1.00 88.31 170 SER A C 1
ATOM 1391 O O . SER A 1 170 ? 5.295 17.273 12.005 1.00 88.31 170 SER A O 1
ATOM 1393 N N . HIS A 1 171 ? 4.488 15.480 10.904 1.00 85.88 171 HIS A N 1
ATOM 1394 C CA . HIS A 1 171 ? 4.763 15.940 9.542 1.00 85.88 171 HIS A CA 1
ATOM 1395 C C . HIS A 1 171 ? 3.507 16.088 8.676 1.00 85.88 171 HIS A C 1
ATOM 1397 O O . HIS A 1 171 ? 3.646 16.314 7.473 1.00 85.88 171 HIS A O 1
ATOM 1403 N N . LEU A 1 172 ? 2.310 15.984 9.264 1.00 84.25 172 LEU A N 1
ATOM 1404 C CA . LEU A 1 172 ? 1.037 15.990 8.540 1.00 84.25 172 LEU A CA 1
ATOM 1405 C C . LEU A 1 172 ? 0.930 17.130 7.518 1.00 84.25 172 LEU A C 1
ATOM 1407 O O . LEU A 1 172 ? 1.328 18.268 7.772 1.00 84.25 172 LEU A O 1
ATOM 1411 N N . ASP A 1 173 ? 0.363 16.800 6.358 1.00 82.94 173 ASP A N 1
ATOM 1412 C CA . ASP A 1 173 ? 0.084 17.719 5.250 1.00 82.94 173 ASP A CA 1
ATOM 1413 C C . ASP A 1 173 ? 1.331 18.329 4.587 1.00 82.94 173 ASP A C 1
ATOM 1415 O O . ASP A 1 173 ? 1.257 19.354 3.902 1.00 82.94 173 ASP A O 1
ATOM 1419 N N . SER A 1 174 ? 2.485 17.669 4.722 1.00 89.69 174 SER A N 1
ATOM 1420 C CA . SER A 1 174 ? 3.731 18.067 4.063 1.00 89.69 174 SER A CA 1
ATOM 1421 C C . SER A 1 174 ? 4.128 17.124 2.924 1.00 89.69 174 SER A C 1
ATOM 1423 O O . SER A 1 174 ? 3.795 15.939 2.896 1.00 89.69 174 SER A O 1
ATOM 1425 N N . ARG A 1 175 ? 4.926 17.634 1.976 1.00 91.94 175 ARG A N 1
ATOM 1426 C CA . ARG A 1 175 ? 5.581 16.784 0.965 1.00 91.94 175 ARG A CA 1
ATOM 1427 C C . ARG A 1 175 ? 6.471 15.721 1.616 1.00 91.94 175 ARG A C 1
ATOM 1429 O O . ARG A 1 175 ? 6.571 14.618 1.086 1.00 91.94 175 ARG A O 1
ATOM 1436 N N . LEU A 1 176 ? 7.079 16.059 2.753 1.00 93.44 176 LEU A N 1
ATOM 1437 C CA . LEU A 1 176 ? 7.914 15.150 3.523 1.00 93.44 176 LEU A CA 1
ATOM 1438 C C . LEU A 1 176 ? 7.098 13.958 4.039 1.00 93.44 176 LEU A C 1
ATOM 1440 O O . LEU A 1 176 ? 7.541 12.833 3.861 1.00 93.44 176 LEU A O 1
ATOM 1444 N N . GLU A 1 177 ? 5.879 14.164 4.551 1.00 94.00 177 GLU A N 1
ATOM 1445 C CA . GLU A 1 177 ? 4.973 13.066 4.944 1.00 94.00 177 GLU A CA 1
ATOM 1446 C C . GLU A 1 177 ? 4.761 12.068 3.800 1.00 94.00 177 GLU A C 1
ATOM 1448 O O . GLU A 1 177 ? 4.888 10.860 3.989 1.00 94.00 177 GLU A O 1
ATOM 1453 N N . LEU A 1 178 ? 4.486 12.567 2.589 1.00 94.62 178 LEU A N 1
ATOM 1454 C CA . LEU A 1 178 ? 4.257 11.719 1.416 1.00 94.62 178 LEU A CA 1
ATOM 1455 C C . LEU A 1 178 ? 5.501 10.907 1.035 1.00 94.62 178 LEU A C 1
ATOM 1457 O O . LEU A 1 178 ? 5.377 9.770 0.583 1.00 94.62 178 LEU A O 1
ATOM 1461 N N . GLN A 1 179 ? 6.695 11.481 1.199 1.00 96.81 179 GLN A N 1
ATOM 1462 C CA . GLN A 1 179 ? 7.948 10.768 0.954 1.00 96.81 179 GLN A CA 1
ATOM 1463 C C . GLN A 1 179 ? 8.226 9.735 2.045 1.00 96.81 179 GLN A C 1
ATOM 1465 O O . GLN A 1 179 ? 8.620 8.623 1.717 1.00 96.81 179 GLN A O 1
ATOM 1470 N N . LEU A 1 180 ? 7.980 10.068 3.313 1.00 96.88 180 LEU A N 1
ATOM 1471 C CA . LEU A 1 180 ? 8.129 9.138 4.431 1.00 96.88 180 LEU A CA 1
ATOM 1472 C C . LEU A 1 180 ? 7.200 7.931 4.257 1.00 96.88 180 LEU A C 1
ATOM 1474 O O . LEU A 1 180 ? 7.665 6.798 4.324 1.00 96.88 180 LEU A O 1
ATOM 1478 N N . ARG A 1 181 ? 5.922 8.151 3.920 1.00 96.06 181 ARG A N 1
ATOM 1479 C CA . ARG A 1 181 ? 4.999 7.060 3.561 1.00 96.06 181 ARG A CA 1
ATOM 1480 C C . ARG A 1 181 ? 5.560 6.203 2.429 1.00 96.06 181 ARG A C 1
ATOM 1482 O O . ARG A 1 181 ? 5.699 5.004 2.603 1.00 96.06 181 ARG A O 1
ATOM 1489 N N . ALA A 1 182 ? 6.009 6.821 1.335 1.00 97.69 182 ALA A N 1
ATOM 1490 C CA . ALA A 1 182 ? 6.598 6.090 0.213 1.00 97.69 182 ALA A CA 1
ATOM 1491 C C . ALA A 1 182 ? 7.817 5.229 0.602 1.00 97.69 182 ALA A C 1
ATOM 1493 O O . ALA A 1 182 ? 7.985 4.148 0.046 1.00 97.69 182 ALA A O 1
ATOM 1494 N N . VAL A 1 183 ? 8.663 5.687 1.529 1.00 97.75 183 VAL A N 1
ATOM 1495 C CA . VAL A 1 183 ? 9.812 4.916 2.040 1.00 97.75 183 VAL A CA 1
ATOM 1496 C C . VAL A 1 183 ? 9.341 3.668 2.786 1.00 97.75 183 VAL A C 1
ATOM 1498 O O . VAL A 1 183 ? 9.839 2.577 2.507 1.00 97.75 183 VAL A O 1
ATOM 1501 N N . ARG A 1 184 ? 8.350 3.799 3.679 1.00 98.00 184 ARG A N 1
ATOM 1502 C CA . ARG A 1 184 ? 7.759 2.642 4.366 1.00 98.00 184 ARG A CA 1
ATOM 1503 C C . ARG A 1 184 ? 7.040 1.708 3.392 1.00 98.00 184 ARG A C 1
ATOM 1505 O O . ARG A 1 184 ? 7.212 0.500 3.508 1.00 98.00 184 ARG A O 1
ATOM 1512 N N . ASP A 1 185 ? 6.311 2.242 2.414 1.00 97.94 185 ASP A N 1
ATOM 1513 C CA . ASP A 1 185 ? 5.653 1.441 1.375 1.00 97.94 185 ASP A CA 1
ATOM 1514 C C . ASP A 1 185 ? 6.680 0.619 0.583 1.00 97.94 185 ASP A C 1
ATOM 1516 O O . ASP A 1 185 ? 6.425 -0.530 0.237 1.00 97.94 185 ASP A O 1
ATOM 1520 N N . PHE A 1 186 ? 7.863 1.176 0.293 1.00 98.38 186 PHE A N 1
ATOM 1521 C CA . PHE A 1 186 ? 8.928 0.413 -0.359 1.00 98.38 186 PHE A CA 1
ATOM 1522 C C . PHE A 1 186 ? 9.534 -0.648 0.554 1.00 98.38 186 PHE A C 1
ATOM 1524 O O . PHE A 1 186 ? 9.795 -1.746 0.071 1.00 98.38 186 PHE A O 1
ATOM 1531 N N . LEU A 1 187 ? 9.703 -0.387 1.853 1.00 98.50 187 LEU A N 1
ATOM 1532 C CA . LEU A 1 187 ? 10.074 -1.445 2.794 1.00 98.50 187 LEU A CA 1
ATOM 1533 C C . LEU A 1 187 ? 9.038 -2.584 2.768 1.00 98.50 187 LEU A C 1
ATOM 1535 O O . LEU A 1 187 ? 9.412 -3.739 2.582 1.00 98.50 187 LEU A O 1
ATOM 1539 N N . ALA A 1 188 ? 7.746 -2.258 2.866 1.00 98.06 188 ALA A N 1
ATOM 1540 C CA . ALA A 1 188 ? 6.647 -3.219 2.782 1.00 98.06 188 ALA A CA 1
ATOM 1541 C C . ALA A 1 188 ? 6.684 -4.036 1.478 1.00 98.06 188 ALA A C 1
ATOM 1543 O O . ALA A 1 188 ? 6.651 -5.270 1.496 1.00 98.06 188 ALA A O 1
ATOM 1544 N N . ASP A 1 189 ? 6.835 -3.359 0.340 1.00 98.50 189 ASP A N 1
ATOM 1545 C CA . ASP A 1 189 ? 6.863 -4.012 -0.964 1.00 98.50 189 ASP A CA 1
ATOM 1546 C C . ASP A 1 189 ? 8.109 -4.881 -1.168 1.00 98.50 189 ASP A C 1
ATOM 1548 O O . ASP A 1 189 ? 8.018 -5.920 -1.816 1.00 98.50 189 ASP A O 1
ATOM 1552 N N . HIS A 1 190 ? 9.256 -4.515 -0.593 1.00 97.94 190 HIS A N 1
ATOM 1553 C CA . HIS A 1 190 ? 10.463 -5.346 -0.612 1.00 97.94 190 HIS A CA 1
ATOM 1554 C C . HIS A 1 190 ? 10.388 -6.544 0.343 1.00 97.94 190 HIS A C 1
ATOM 1556 O O . HIS A 1 190 ? 11.032 -7.557 0.085 1.00 97.94 190 HIS A O 1
ATOM 1562 N N . LEU A 1 191 ? 9.606 -6.460 1.422 1.00 97.50 191 LEU A N 1
ATOM 1563 C CA . LEU A 1 191 ? 9.402 -7.568 2.360 1.00 97.50 191 LEU A CA 1
ATOM 1564 C C . LEU A 1 191 ? 8.423 -8.626 1.827 1.00 97.50 191 LEU A C 1
ATOM 1566 O O . LEU A 1 191 ? 8.541 -9.802 2.179 1.00 97.50 191 LEU A O 1
ATOM 1570 N N . SER A 1 192 ? 7.453 -8.221 1.000 1.00 97.25 192 SER A N 1
ATOM 1571 C CA . SER A 1 192 ? 6.323 -9.080 0.628 1.00 97.25 192 SER A CA 1
ATOM 1572 C C . SER A 1 192 ? 5.954 -9.002 -0.859 1.00 97.25 192 SER A C 1
ATOM 1574 O O . SER A 1 192 ? 6.159 -9.978 -1.586 1.00 97.25 192 SER A O 1
ATOM 1576 N N . THR A 1 193 ? 5.466 -7.851 -1.340 1.00 97.69 193 THR A N 1
ATOM 1577 C CA . THR A 1 193 ? 4.892 -7.689 -2.692 1.00 97.69 193 THR A CA 1
ATOM 1578 C C . THR A 1 193 ? 5.839 -8.101 -3.814 1.00 97.69 193 THR A C 1
ATOM 1580 O O . THR A 1 193 ? 5.537 -9.002 -4.594 1.00 97.69 193 THR A O 1
ATOM 1583 N N . LEU A 1 194 ? 6.996 -7.451 -3.916 1.00 97.81 194 LEU A N 1
ATOM 1584 C CA . LEU A 1 194 ? 7.949 -7.665 -5.000 1.00 97.81 194 LEU A CA 1
ATOM 1585 C C . LEU A 1 194 ? 8.572 -9.068 -4.970 1.00 97.81 194 LEU A C 1
ATOM 1587 O O . LEU A 1 194 ? 8.592 -9.692 -6.033 1.00 97.81 194 LEU A O 1
ATOM 1591 N N . PRO A 1 195 ? 9.022 -9.612 -3.817 1.00 96.50 195 PRO A N 1
ATOM 1592 C CA . PRO A 1 195 ? 9.482 -10.996 -3.749 1.00 96.50 195 PRO A CA 1
ATOM 1593 C C . PRO A 1 195 ? 8.449 -11.991 -4.274 1.00 96.50 195 PRO A C 1
ATOM 1595 O O . PRO A 1 195 ? 8.798 -12.844 -5.082 1.00 96.50 195 PRO A O 1
ATOM 1598 N N . HIS A 1 196 ? 7.177 -11.855 -3.882 1.00 95.19 196 HIS A N 1
ATOM 1599 C CA . HIS A 1 196 ? 6.137 -12.783 -4.321 1.00 95.19 196 HIS A CA 1
ATOM 1600 C C . HIS A 1 196 ? 5.862 -12.682 -5.827 1.00 95.19 196 HIS A C 1
ATOM 1602 O O . HIS A 1 196 ? 5.824 -13.698 -6.519 1.00 95.19 196 HIS A O 1
ATOM 1608 N N . LEU A 1 197 ? 5.739 -11.461 -6.358 1.00 96.31 197 LEU A N 1
ATOM 1609 C CA . LEU A 1 197 ? 5.541 -11.246 -7.796 1.00 96.31 197 LEU A CA 1
ATOM 1610 C C . LEU A 1 197 ? 6.699 -11.803 -8.634 1.00 96.31 197 LEU A C 1
ATOM 1612 O O . LEU A 1 197 ? 6.483 -12.289 -9.747 1.00 96.31 197 LEU A O 1
ATOM 1616 N N . LEU A 1 198 ? 7.922 -11.741 -8.102 1.00 95.81 198 LEU A N 1
ATOM 1617 C CA . LEU A 1 198 ? 9.117 -12.248 -8.766 1.00 95.81 198 LEU A CA 1
ATOM 1618 C C . LEU A 1 198 ? 9.316 -13.756 -8.562 1.00 95.81 198 LEU A C 1
ATOM 1620 O O . LEU A 1 198 ? 9.900 -14.414 -9.413 1.00 95.81 198 LEU A O 1
ATOM 1624 N N . GLU A 1 199 ? 8.870 -14.347 -7.462 1.00 92.75 199 GLU A N 1
ATOM 1625 C CA . GLU A 1 199 ? 8.904 -15.803 -7.271 1.00 92.75 199 GLU A C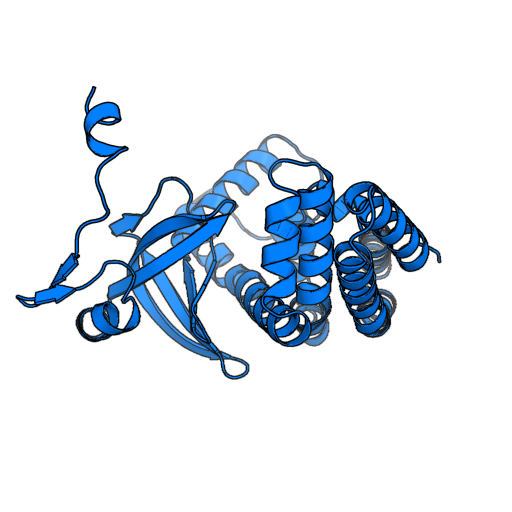A 1
ATOM 1626 C C . GLU A 1 199 ? 7.995 -16.513 -8.283 1.00 92.75 199 GLU A C 1
ATOM 1628 O O . GLU A 1 199 ? 8.438 -17.427 -8.975 1.00 92.75 199 GLU A O 1
ATOM 1633 N N . GLU A 1 200 ? 6.770 -16.014 -8.455 1.00 84.25 200 GLU A N 1
ATOM 1634 C CA . GLU A 1 200 ? 5.765 -16.595 -9.356 1.00 84.25 200 GLU A CA 1
ATOM 1635 C C . GLU A 1 200 ? 5.943 -16.188 -10.830 1.00 84.25 200 GLU A C 1
ATOM 1637 O O . GLU A 1 200 ? 5.260 -16.720 -11.705 1.00 84.25 200 GLU A O 1
ATOM 1642 N N . MET A 1 201 ? 6.840 -15.234 -11.122 1.00 88.25 201 MET A N 1
ATOM 1643 C CA . MET A 1 201 ? 7.011 -14.639 -12.459 1.00 88.25 201 MET A CA 1
ATOM 1644 C C . MET A 1 201 ? 5.686 -14.154 -13.063 1.00 88.25 201 MET A C 1
ATOM 1646 O O . MET A 1 201 ? 5.384 -14.347 -14.241 1.00 88.25 201 MET A O 1
ATOM 1650 N N . ASP A 1 202 ? 4.886 -13.486 -12.235 1.00 90.25 202 ASP A N 1
ATOM 1651 C CA . ASP A 1 202 ? 3.582 -12.971 -12.630 1.00 90.25 202 ASP A CA 1
ATOM 1652 C C . ASP A 1 202 ? 3.725 -11.637 -13.376 1.00 90.25 202 ASP A C 1
ATOM 1654 O O . ASP A 1 202 ? 3.534 -10.558 -12.811 1.00 90.25 202 ASP A O 1
ATOM 1658 N N . GLU A 1 203 ? 4.080 -11.701 -14.661 1.00 94.81 203 GLU A N 1
ATOM 1659 C CA . GLU A 1 203 ? 4.364 -10.516 -15.484 1.00 94.81 203 GLU A CA 1
ATOM 1660 C C . GLU A 1 203 ? 3.215 -9.499 -15.473 1.00 94.81 203 GLU A C 1
ATOM 1662 O O . GLU A 1 203 ? 3.434 -8.286 -15.408 1.00 94.81 203 GLU A O 1
ATOM 1667 N N . GLN A 1 204 ? 1.973 -9.991 -15.500 1.00 95.56 204 GLN A N 1
ATOM 1668 C CA . GLN A 1 204 ? 0.785 -9.150 -15.540 1.00 95.56 204 GLN A CA 1
ATOM 1669 C C . GLN A 1 204 ? 0.597 -8.384 -14.227 1.00 95.56 204 GLN A C 1
ATOM 1671 O O . GLN A 1 204 ? 0.339 -7.176 -14.251 1.00 95.56 204 GLN A O 1
ATOM 1676 N N . CYS A 1 205 ? 0.759 -9.053 -13.083 1.00 97.25 205 CYS A N 1
ATOM 1677 C CA . CYS A 1 205 ? 0.706 -8.401 -11.776 1.00 97.25 205 CYS A CA 1
ATOM 1678 C C . CYS A 1 205 ? 1.928 -7.507 -11.528 1.00 97.25 205 CYS A C 1
ATOM 1680 O O . CYS A 1 205 ? 1.787 -6.451 -10.914 1.00 97.25 205 CYS A O 1
ATOM 1682 N N . LEU A 1 206 ? 3.101 -7.856 -12.064 1.00 97.25 206 LEU A N 1
ATOM 1683 C CA . LEU A 1 206 ? 4.289 -7.008 -11.998 1.00 97.25 206 LEU A CA 1
ATOM 1684 C C . LEU A 1 206 ? 4.071 -5.704 -12.776 1.00 97.25 206 LEU A C 1
ATOM 1686 O O . LEU A 1 206 ? 4.270 -4.612 -12.246 1.00 97.25 206 LEU A O 1
ATOM 1690 N N . HIS A 1 207 ? 3.561 -5.785 -14.006 1.00 97.75 207 HIS A N 1
ATOM 1691 C CA . HIS A 1 207 ? 3.122 -4.614 -14.764 1.00 97.75 207 HIS A CA 1
ATOM 1692 C C . HIS A 1 207 ? 2.073 -3.787 -14.011 1.00 97.75 207 HIS A C 1
ATOM 1694 O O . HIS A 1 207 ? 2.150 -2.556 -14.010 1.00 97.75 207 HIS A O 1
ATOM 1700 N N . PHE A 1 208 ? 1.118 -4.447 -13.350 1.00 98.00 208 PHE A N 1
ATOM 1701 C CA . PHE A 1 208 ? 0.081 -3.772 -12.577 1.00 98.00 208 PHE A CA 1
ATOM 1702 C C . PHE A 1 208 ? 0.682 -3.007 -11.394 1.00 98.00 208 PHE A C 1
ATOM 1704 O O . PHE A 1 208 ? 0.425 -1.812 -11.263 1.00 98.00 208 PHE A O 1
ATOM 1711 N N . TYR A 1 209 ? 1.552 -3.642 -10.605 1.00 98.25 209 TYR A N 1
ATOM 1712 C CA . TYR A 1 209 ? 2.276 -3.015 -9.500 1.00 98.25 209 TYR A CA 1
ATOM 1713 C C . TYR A 1 209 ? 2.996 -1.733 -9.949 1.00 98.25 209 TYR A C 1
ATOM 1715 O O . TYR A 1 209 ? 2.731 -0.648 -9.427 1.00 98.25 209 TYR A O 1
ATOM 1723 N N . PHE A 1 210 ? 3.832 -1.820 -10.991 1.00 97.94 210 PHE A N 1
ATOM 1724 C CA . PHE A 1 210 ? 4.563 -0.664 -11.524 1.00 97.94 210 PHE A CA 1
ATOM 1725 C C . PHE A 1 210 ? 3.635 0.407 -12.118 1.00 97.94 210 PHE A C 1
ATOM 1727 O O . PHE A 1 210 ? 3.901 1.611 -12.014 1.00 97.94 210 PHE A O 1
ATOM 1734 N N . GLY A 1 211 ? 2.525 -0.018 -12.723 1.00 96.44 211 GLY A N 1
ATOM 1735 C CA . GLY A 1 211 ? 1.473 0.854 -13.235 1.00 96.44 211 GLY A CA 1
ATOM 1736 C C . GLY A 1 211 ? 0.766 1.655 -12.142 1.00 96.44 211 GLY A C 1
ATOM 1737 O O . GLY A 1 211 ? 0.442 2.824 -12.361 1.00 96.44 211 GLY A O 1
ATOM 1738 N N . MET A 1 212 ? 0.591 1.051 -10.967 1.00 96.38 212 MET A N 1
ATOM 1739 C CA . MET A 1 212 ? -0.105 1.625 -9.816 1.00 96.38 212 MET A CA 1
ATOM 1740 C C . MET A 1 212 ? 0.775 2.507 -8.922 1.00 96.38 212 MET A C 1
ATOM 1742 O O . MET A 1 212 ? 0.239 3.248 -8.097 1.00 96.38 212 MET A O 1
ATOM 1746 N N . LEU A 1 213 ? 2.102 2.509 -9.107 1.00 97.50 213 LEU A N 1
ATOM 1747 C CA . LEU A 1 213 ? 3.002 3.391 -8.360 1.00 97.50 213 LEU A CA 1
ATOM 1748 C C . LEU A 1 213 ? 2.601 4.868 -8.512 1.00 97.50 213 LEU A C 1
ATOM 1750 O O . LEU A 1 213 ? 2.527 5.419 -9.621 1.00 97.50 213 LEU A O 1
ATOM 1754 N N . SER A 1 214 ? 2.400 5.528 -7.371 1.00 95.38 214 SER A N 1
ATOM 1755 C CA . SER A 1 214 ? 2.081 6.952 -7.307 1.00 95.38 214 SER A CA 1
ATOM 1756 C C . SER A 1 214 ? 3.249 7.820 -7.813 1.00 95.38 214 SER A C 1
ATOM 1758 O O . SER A 1 214 ? 4.405 7.378 -7.823 1.00 95.38 214 SER A O 1
ATOM 1760 N N . PRO A 1 215 ? 2.999 9.082 -8.214 1.00 96.38 215 PRO A N 1
ATOM 1761 C CA . PRO A 1 215 ? 4.063 9.978 -8.674 1.00 96.38 215 PRO A CA 1
ATOM 1762 C C . PRO A 1 215 ? 5.194 10.172 -7.653 1.00 96.38 215 PRO A C 1
ATOM 1764 O O . PRO A 1 215 ? 6.366 10.234 -8.033 1.00 96.38 215 PRO A O 1
ATOM 1767 N N . ILE A 1 216 ? 4.858 10.229 -6.357 1.00 96.81 216 ILE A N 1
ATOM 1768 C CA . ILE A 1 216 ? 5.862 10.381 -5.298 1.00 96.81 216 ILE A CA 1
ATOM 1769 C C . ILE A 1 216 ? 6.735 9.131 -5.184 1.00 96.81 216 ILE A C 1
ATOM 1771 O O . ILE A 1 216 ? 7.955 9.259 -5.163 1.00 96.81 216 ILE A O 1
ATOM 1775 N N . ARG A 1 217 ? 6.144 7.929 -5.244 1.00 97.88 217 ARG A N 1
ATOM 1776 C CA . ARG A 1 217 ? 6.890 6.662 -5.221 1.00 97.88 217 ARG A CA 1
ATOM 1777 C C . ARG A 1 217 ? 7.837 6.541 -6.417 1.00 97.88 217 ARG A C 1
ATOM 1779 O O . ARG A 1 217 ? 8.994 6.171 -6.246 1.00 97.88 217 ARG A O 1
ATOM 1786 N N . LYS A 1 218 ? 7.397 6.961 -7.609 1.00 97.56 218 LYS A N 1
ATOM 1787 C CA . LYS A 1 218 ? 8.243 7.010 -8.818 1.00 97.56 218 LYS A CA 1
ATOM 1788 C C . LYS A 1 218 ? 9.435 7.964 -8.682 1.00 97.56 218 LYS A C 1
ATOM 1790 O O . LYS A 1 218 ? 10.501 7.684 -9.216 1.00 97.56 218 LYS A O 1
ATOM 1795 N N . THR A 1 219 ? 9.260 9.072 -7.963 1.00 96.75 219 THR A N 1
ATOM 1796 C CA . THR A 1 219 ? 10.333 10.048 -7.702 1.00 96.75 219 THR A CA 1
ATOM 1797 C C . THR A 1 219 ? 11.293 9.569 -6.612 1.00 96.75 219 THR A C 1
ATOM 1799 O O . THR A 1 219 ? 12.485 9.839 -6.689 1.00 96.75 219 THR A O 1
ATOM 1802 N N . VAL A 1 220 ? 10.782 8.864 -5.601 1.00 97.19 220 VAL A N 1
ATOM 1803 C CA . VAL A 1 220 ? 11.566 8.338 -4.472 1.00 97.19 220 VAL A CA 1
ATOM 1804 C C . VAL A 1 220 ? 12.504 7.212 -4.911 1.00 97.19 220 VAL A C 1
ATOM 1806 O O . VAL A 1 220 ? 13.638 7.151 -4.437 1.00 97.19 220 VAL A O 1
ATOM 1809 N N . TYR A 1 221 ? 12.070 6.350 -5.838 1.00 97.38 221 TYR A N 1
ATOM 1810 C CA . TYR A 1 221 ? 12.853 5.176 -6.231 1.00 97.38 221 TYR A CA 1
ATOM 1811 C C . TYR A 1 221 ? 12.974 4.963 -7.753 1.00 97.38 221 TYR A C 1
ATOM 1813 O O . TYR A 1 221 ? 12.553 3.929 -8.283 1.00 97.38 221 TYR A O 1
ATOM 1821 N N . PRO A 1 222 ? 13.568 5.917 -8.495 1.00 97.12 222 PRO A N 1
ATOM 1822 C CA . PRO A 1 222 ? 13.772 5.796 -9.939 1.00 97.12 222 PRO A CA 1
ATOM 1823 C C . PRO A 1 222 ? 14.619 4.581 -10.342 1.00 97.12 222 PRO A C 1
ATOM 1825 O O . PRO A 1 222 ? 14.400 4.031 -11.421 1.00 97.12 222 PRO A O 1
ATOM 1828 N N . ARG A 1 223 ? 15.545 4.108 -9.491 1.00 96.25 223 ARG A N 1
ATOM 1829 C CA . ARG A 1 223 ? 16.351 2.910 -9.788 1.00 96.25 223 ARG A CA 1
ATOM 1830 C C . ARG A 1 223 ? 15.492 1.651 -9.961 1.00 96.25 223 ARG A C 1
ATOM 1832 O O . ARG A 1 223 ? 15.789 0.837 -10.833 1.00 96.25 223 ARG A O 1
ATOM 1839 N N . LEU A 1 224 ? 14.411 1.507 -9.193 1.00 97.56 224 LEU A N 1
ATOM 1840 C CA . LEU A 1 224 ? 13.475 0.391 -9.353 1.00 97.56 224 LEU A CA 1
ATOM 1841 C C . LEU A 1 224 ? 12.755 0.442 -10.704 1.00 97.56 224 LEU A C 1
ATOM 1843 O O . LEU A 1 224 ? 12.576 -0.591 -11.344 1.00 97.56 224 LEU A O 1
ATOM 1847 N N . LEU A 1 225 ? 12.393 1.642 -11.171 1.00 97.25 225 LEU A N 1
ATOM 1848 C CA . LEU A 1 225 ? 11.796 1.828 -12.497 1.00 97.25 225 LEU A CA 1
ATOM 1849 C C . LEU A 1 225 ? 12.784 1.453 -13.607 1.00 97.25 225 LEU A C 1
ATOM 1851 O O . LEU A 1 225 ? 12.416 0.748 -14.539 1.00 97.25 225 LEU A O 1
ATOM 1855 N N . ALA A 1 226 ? 14.052 1.849 -13.471 1.00 97.06 226 ALA A N 1
ATOM 1856 C CA . ALA A 1 226 ? 15.092 1.467 -14.423 1.00 97.06 226 ALA A CA 1
ATOM 1857 C C . ALA A 1 226 ? 15.317 -0.056 -14.460 1.00 97.06 226 ALA A C 1
ATOM 1859 O O . ALA A 1 226 ? 15.539 -0.620 -15.529 1.00 97.06 226 ALA A O 1
ATOM 1860 N N . ALA A 1 227 ? 15.241 -0.739 -13.313 1.00 97.00 227 ALA A N 1
ATOM 1861 C CA . ALA A 1 227 ? 15.321 -2.199 -13.257 1.00 97.00 227 ALA A CA 1
ATOM 1862 C C . ALA A 1 227 ? 14.112 -2.876 -13.923 1.00 97.00 227 ALA A C 1
ATOM 1864 O O . ALA A 1 227 ? 14.291 -3.840 -14.665 1.00 97.00 227 ALA A O 1
ATOM 1865 N N . TYR A 1 228 ? 12.904 -2.336 -13.733 1.00 97.50 228 TYR A N 1
ATOM 1866 C CA . TYR A 1 228 ? 11.710 -2.768 -14.464 1.00 97.50 228 TYR A CA 1
ATOM 1867 C C . TYR A 1 228 ? 11.853 -2.589 -15.978 1.00 97.50 228 TYR A C 1
ATOM 1869 O O . TYR A 1 228 ? 11.536 -3.507 -16.732 1.00 97.50 228 TYR A O 1
ATOM 1877 N N . ASP A 1 229 ? 12.362 -1.442 -16.434 1.00 96.88 229 ASP A N 1
ATOM 1878 C CA . ASP A 1 229 ? 12.562 -1.187 -17.862 1.00 96.88 229 ASP A CA 1
ATOM 1879 C C . ASP A 1 229 ? 13.600 -2.139 -18.468 1.00 96.88 229 ASP A C 1
ATOM 1881 O O . ASP A 1 229 ? 13.376 -2.663 -19.559 1.00 96.88 229 ASP A O 1
ATOM 1885 N N . ARG A 1 230 ? 14.686 -2.434 -17.739 1.00 96.88 230 ARG A N 1
ATOM 1886 C CA . ARG A 1 230 ? 15.675 -3.443 -18.150 1.00 96.88 230 ARG A CA 1
ATOM 1887 C C . ARG A 1 230 ? 15.050 -4.827 -18.266 1.00 96.88 230 ARG A C 1
ATOM 1889 O O . ARG A 1 230 ? 15.231 -5.462 -19.298 1.00 96.88 230 ARG A O 1
ATOM 1896 N N . TRP A 1 231 ? 14.291 -5.263 -17.259 1.00 97.12 231 TRP A N 1
ATOM 1897 C CA . TRP A 1 231 ? 13.570 -6.539 -17.311 1.00 97.12 231 TRP A CA 1
ATOM 1898 C C . TRP A 1 231 ? 12.622 -6.597 -18.514 1.00 97.12 231 TRP A C 1
ATOM 1900 O O . TRP A 1 231 ? 12.613 -7.580 -19.245 1.00 97.12 231 TRP A O 1
ATOM 1910 N N . ARG A 1 232 ? 11.875 -5.522 -18.785 1.00 95.25 232 ARG A N 1
ATOM 1911 C CA . ARG A 1 232 ? 10.972 -5.433 -19.942 1.00 95.25 232 ARG A CA 1
ATOM 1912 C C . ARG A 1 232 ? 11.708 -5.586 -21.280 1.00 95.25 232 ARG A C 1
ATOM 1914 O O . ARG A 1 232 ? 11.131 -6.098 -22.234 1.00 95.25 232 ARG A O 1
ATOM 1921 N N . GLU A 1 233 ? 12.947 -5.113 -21.372 1.00 95.56 233 GLU A N 1
ATOM 1922 C CA . GLU A 1 233 ? 13.755 -5.174 -22.595 1.00 95.56 233 GLU A CA 1
ATOM 1923 C C . GLU A 1 233 ? 14.487 -6.510 -22.768 1.00 95.56 233 GLU A C 1
ATOM 1925 O O . GLU A 1 233 ? 14.610 -6.994 -23.893 1.00 95.56 233 GLU A O 1
ATOM 1930 N N . SER A 1 234 ? 14.969 -7.110 -21.677 1.00 95.62 234 SER A N 1
ATOM 1931 C CA . SER A 1 234 ? 15.747 -8.354 -21.708 1.00 95.62 234 SER A CA 1
ATOM 1932 C C . SER A 1 234 ? 14.914 -9.620 -21.499 1.00 95.62 234 SER A C 1
ATOM 1934 O O . SER A 1 234 ? 15.393 -10.705 -21.825 1.00 95.62 234 SER A O 1
ATOM 1936 N N . ALA A 1 235 ? 13.710 -9.491 -20.931 1.00 93.12 235 ALA A N 1
ATOM 1937 C CA . ALA A 1 235 ? 12.923 -10.569 -20.325 1.00 93.12 235 ALA A CA 1
ATOM 1938 C C . ALA A 1 235 ? 13.671 -11.353 -19.222 1.00 93.12 235 ALA A C 1
ATOM 1940 O O . ALA A 1 235 ? 13.224 -12.421 -18.809 1.00 93.12 235 ALA A O 1
ATOM 1941 N N . ASP A 1 236 ? 14.797 -10.826 -18.730 1.00 95.06 236 ASP A N 1
ATOM 1942 C CA . ASP A 1 236 ? 15.584 -11.418 -17.650 1.00 95.06 236 ASP A CA 1
ATOM 1943 C C . ASP A 1 236 ? 15.181 -10.778 -16.312 1.00 95.06 236 ASP A C 1
ATOM 1945 O O . ASP A 1 236 ? 15.434 -9.583 -16.111 1.00 95.06 236 ASP A O 1
ATOM 1949 N N . PRO A 1 237 ? 14.509 -11.519 -15.410 1.00 94.75 237 PRO A N 1
ATOM 1950 C CA . PRO A 1 237 ? 14.049 -10.990 -14.130 1.00 94.75 237 PRO A CA 1
ATOM 1951 C C . PRO A 1 237 ? 15.177 -10.850 -13.107 1.00 94.75 237 PRO A C 1
ATOM 1953 O O . PRO A 1 237 ? 14.978 -10.195 -12.083 1.00 94.75 237 PRO A O 1
ATOM 1956 N N . GLU A 1 238 ? 16.339 -11.459 -13.348 1.00 95.56 238 GLU A N 1
ATOM 1957 C CA . GLU A 1 238 ? 17.378 -11.609 -12.333 1.00 95.56 238 GLU A CA 1
ATOM 1958 C C . GLU A 1 238 ? 17.931 -10.270 -11.823 1.00 95.56 238 GLU A C 1
ATOM 1960 O O . GLU A 1 238 ? 17.994 -10.085 -10.607 1.00 95.56 238 GLU A O 1
ATOM 1965 N N . PRO A 1 239 ? 18.217 -9.262 -12.675 1.00 95.19 239 PRO A N 1
ATOM 1966 C CA . PRO A 1 239 ? 18.657 -7.956 -12.185 1.00 95.19 239 PRO A CA 1
ATOM 1967 C C . PRO A 1 239 ? 17.620 -7.254 -11.296 1.00 95.19 239 PRO A C 1
ATOM 1969 O O . PRO A 1 239 ? 17.986 -6.511 -10.385 1.00 95.19 239 PRO A O 1
ATOM 1972 N N . LEU A 1 240 ? 16.324 -7.461 -11.562 1.00 96.94 240 LEU A N 1
ATOM 1973 C CA . LEU A 1 240 ? 15.249 -6.908 -10.739 1.00 96.94 240 LEU A CA 1
ATOM 1974 C C . LEU A 1 240 ? 15.111 -7.691 -9.426 1.00 96.94 240 LEU A C 1
ATOM 1976 O O . LEU A 1 240 ? 14.975 -7.069 -8.376 1.00 96.94 240 LEU A O 1
ATOM 1980 N N . ARG A 1 241 ? 15.207 -9.026 -9.468 1.00 96.31 241 ARG A N 1
ATOM 1981 C CA . ARG A 1 241 ? 15.211 -9.892 -8.279 1.00 96.31 241 ARG A CA 1
ATOM 1982 C C . ARG A 1 241 ? 16.344 -9.531 -7.329 1.00 96.31 241 ARG A C 1
ATOM 1984 O O . ARG A 1 241 ? 16.080 -9.239 -6.167 1.00 96.31 241 ARG A O 1
ATOM 1991 N N . GLN A 1 242 ? 17.565 -9.445 -7.845 1.00 94.88 242 GLN A N 1
ATOM 1992 C CA . GLN A 1 242 ? 18.735 -9.059 -7.066 1.00 94.88 242 GLN A CA 1
ATOM 1993 C C . GLN A 1 242 ? 18.547 -7.678 -6.420 1.00 94.88 242 GLN A C 1
ATOM 1995 O O . GLN A 1 242 ? 18.792 -7.514 -5.227 1.00 94.88 242 GLN A O 1
ATOM 2000 N N . LEU A 1 243 ? 18.040 -6.692 -7.174 1.00 95.75 243 LEU A N 1
ATOM 2001 C CA . LEU A 1 243 ? 17.754 -5.367 -6.622 1.00 95.75 243 LEU A CA 1
ATOM 2002 C C . LEU A 1 243 ? 16.718 -5.425 -5.490 1.00 95.75 243 LEU A C 1
ATOM 2004 O O . LEU A 1 243 ? 16.846 -4.696 -4.509 1.00 95.75 243 LEU A O 1
ATOM 2008 N N . VAL A 1 244 ? 15.682 -6.254 -5.623 1.00 96.31 244 VAL A N 1
ATOM 2009 C CA . VAL A 1 244 ? 14.643 -6.395 -4.597 1.00 96.31 244 VAL A CA 1
ATOM 2010 C C . VAL A 1 244 ? 15.208 -7.017 -3.323 1.00 96.31 244 VAL A C 1
ATOM 2012 O O . VAL A 1 244 ? 14.986 -6.470 -2.242 1.00 96.31 244 VAL A O 1
ATOM 2015 N N . GLU A 1 245 ? 15.982 -8.091 -3.449 1.00 93.38 245 GLU A N 1
ATOM 2016 C CA . GLU A 1 245 ? 16.577 -8.811 -2.319 1.00 93.38 245 GLU A CA 1
ATOM 2017 C C . GLU A 1 245 ? 17.621 -7.967 -1.572 1.00 93.38 245 GLU A C 1
ATOM 2019 O O . GLU A 1 245 ? 17.575 -7.854 -0.347 1.00 93.38 245 GLU A O 1
ATOM 2024 N N . GLU A 1 246 ? 18.534 -7.312 -2.293 1.00 89.94 246 GLU A N 1
ATOM 2025 C CA . GLU A 1 246 ? 19.633 -6.549 -1.688 1.00 89.94 246 GLU A CA 1
ATOM 2026 C C . GLU A 1 246 ? 19.157 -5.297 -0.939 1.00 89.94 246 GLU A C 1
ATOM 2028 O O . GLU A 1 246 ? 19.814 -4.839 -0.002 1.00 89.94 246 GLU A O 1
ATOM 2033 N N . ARG A 1 247 ? 18.011 -4.728 -1.335 1.00 92.06 247 ARG A N 1
ATOM 2034 C CA . ARG A 1 247 ? 17.560 -3.416 -0.846 1.00 92.06 247 ARG A CA 1
ATOM 2035 C C . ARG A 1 247 ? 16.629 -3.467 0.357 1.00 92.06 247 ARG A C 1
ATOM 2037 O O . ARG A 1 247 ? 16.373 -2.409 0.926 1.00 92.06 247 ARG A O 1
ATOM 2044 N N . VAL A 1 248 ? 16.188 -4.647 0.806 1.00 94.50 248 VAL A N 1
ATOM 2045 C CA . VAL A 1 248 ? 15.398 -4.784 2.051 1.00 94.50 248 VAL A CA 1
ATOM 2046 C C . VAL A 1 248 ? 16.129 -4.115 3.221 1.00 94.50 248 VAL A C 1
ATOM 2048 O O . VAL A 1 248 ? 15.577 -3.243 3.890 1.00 94.50 248 VAL A O 1
ATOM 2051 N N . SER A 1 249 ? 17.403 -4.469 3.416 1.00 93.88 249 SER A N 1
ATOM 2052 C CA . SER A 1 249 ? 18.239 -3.920 4.490 1.00 93.88 249 SER A CA 1
ATOM 2053 C C . SER A 1 249 ? 18.432 -2.411 4.359 1.00 93.88 249 SER A C 1
ATOM 2055 O O . SER A 1 249 ? 18.439 -1.702 5.359 1.00 93.88 249 SER A O 1
ATOM 2057 N N . ASP A 1 250 ? 18.567 -1.893 3.136 1.00 95.38 250 ASP A N 1
ATOM 2058 C CA . ASP A 1 250 ? 18.760 -0.459 2.925 1.00 95.38 250 ASP A CA 1
ATOM 2059 C C . ASP A 1 250 ? 17.519 0.364 3.258 1.00 95.38 250 ASP A C 1
ATOM 2061 O O . ASP A 1 250 ? 17.665 1.454 3.816 1.00 95.38 250 ASP A O 1
ATOM 2065 N N . TRP A 1 251 ? 16.330 -0.147 2.926 1.00 97.69 251 TRP A N 1
ATOM 2066 C CA . TRP A 1 251 ? 15.059 0.479 3.282 1.00 97.69 251 TRP A CA 1
ATOM 2067 C C . TRP A 1 251 ? 14.816 0.442 4.786 1.00 97.69 251 TRP A C 1
ATOM 2069 O O . TRP A 1 251 ? 14.430 1.459 5.357 1.00 97.69 251 TRP A O 1
ATOM 2079 N N . LEU A 1 252 ? 15.108 -0.688 5.436 1.00 97.06 252 LEU A N 1
ATOM 2080 C CA . LEU A 1 252 ? 14.982 -0.809 6.886 1.00 97.06 252 LEU A CA 1
ATOM 2081 C C . LEU A 1 252 ? 15.910 0.178 7.609 1.00 97.06 252 LEU A C 1
ATOM 2083 O O . LEU A 1 252 ? 15.437 0.959 8.431 1.00 97.06 252 LEU A O 1
ATOM 2087 N N . ILE A 1 253 ? 17.193 0.219 7.229 1.00 97.50 253 ILE A N 1
ATOM 2088 C CA . ILE A 1 253 ? 18.168 1.177 7.776 1.00 97.50 253 ILE A CA 1
ATOM 2089 C C . ILE A 1 253 ? 17.694 2.618 7.554 1.00 97.50 253 ILE A C 1
ATOM 2091 O O . ILE A 1 253 ? 17.767 3.433 8.466 1.00 97.50 253 ILE A O 1
ATOM 2095 N N . ALA A 1 254 ? 17.173 2.942 6.364 1.00 97.75 254 ALA A N 1
ATOM 2096 C CA . ALA A 1 254 ? 16.656 4.281 6.093 1.00 97.75 254 ALA A CA 1
ATOM 2097 C C . ALA A 1 254 ? 15.505 4.652 7.040 1.00 97.75 254 ALA A C 1
ATOM 2099 O O . ALA A 1 254 ? 15.496 5.755 7.580 1.00 97.75 254 ALA A O 1
ATOM 2100 N N . CYS A 1 255 ? 14.552 3.744 7.273 1.00 97.88 255 CYS A N 1
ATOM 2101 C CA . CYS A 1 255 ? 13.470 3.973 8.227 1.00 97.88 255 CYS A CA 1
ATOM 2102 C C . CYS A 1 255 ? 13.989 4.165 9.664 1.00 97.88 255 CYS A C 1
ATOM 2104 O O . CYS A 1 255 ? 13.538 5.078 10.356 1.00 97.88 255 CYS A O 1
ATOM 2106 N N . GLU A 1 256 ? 14.939 3.342 10.109 1.00 97.00 256 GLU A N 1
ATOM 2107 C CA . GLU A 1 256 ? 15.525 3.422 11.454 1.00 97.00 256 GLU A CA 1
ATOM 2108 C C . GLU A 1 256 ? 16.306 4.727 11.676 1.00 97.00 256 GLU A C 1
ATOM 2110 O O . GLU A 1 256 ? 16.119 5.397 12.695 1.00 97.00 256 GLU A O 1
ATOM 2115 N N . ASP A 1 257 ? 17.125 5.139 10.707 1.00 97.00 257 ASP A N 1
ATOM 2116 C CA . ASP A 1 257 ? 17.906 6.377 10.777 1.00 97.00 257 ASP A CA 1
ATOM 2117 C C . ASP A 1 257 ? 17.001 7.621 10.733 1.00 97.00 257 ASP A C 1
ATOM 2119 O O . ASP A 1 257 ? 17.247 8.609 11.433 1.00 97.00 257 ASP A O 1
ATOM 2123 N N . ILE A 1 258 ? 15.909 7.568 9.963 1.00 96.56 258 ILE A N 1
ATOM 2124 C CA . ILE A 1 258 ? 14.864 8.600 9.943 1.00 96.56 258 ILE A CA 1
ATOM 2125 C C . ILE A 1 258 ? 14.196 8.734 11.323 1.00 96.56 258 ILE A C 1
ATOM 2127 O O . ILE A 1 258 ? 14.045 9.854 11.823 1.00 96.56 258 ILE A O 1
ATOM 2131 N N . LEU A 1 259 ? 13.846 7.616 11.969 1.00 95.25 259 LEU A N 1
ATOM 2132 C CA . LEU A 1 259 ? 13.294 7.617 13.330 1.00 95.25 259 LEU A CA 1
ATOM 2133 C C . LEU A 1 259 ? 14.289 8.203 14.338 1.00 95.25 259 LEU A C 1
ATOM 2135 O O . LEU A 1 259 ? 13.928 9.067 15.141 1.00 95.25 259 LEU A O 1
ATOM 2139 N N . ALA A 1 260 ? 15.558 7.796 14.269 1.00 94.19 260 ALA A N 1
ATOM 2140 C CA . ALA A 1 260 ? 16.605 8.328 15.136 1.00 94.19 260 ALA A CA 1
ATOM 2141 C C . ALA A 1 260 ? 16.802 9.846 14.939 1.00 94.19 260 ALA A C 1
ATOM 2143 O O . ALA A 1 260 ? 16.986 10.594 15.907 1.00 94.19 260 ALA A O 1
ATOM 2144 N N . ALA A 1 261 ? 16.713 10.330 13.696 1.00 93.38 261 ALA A N 1
ATOM 2145 C CA . ALA A 1 261 ? 16.777 11.755 13.386 1.00 93.38 261 ALA A CA 1
ATOM 2146 C C . ALA A 1 261 ? 15.610 12.535 14.015 1.00 93.38 261 ALA A C 1
ATOM 2148 O O . ALA A 1 261 ? 15.837 13.618 14.574 1.00 93.38 261 ALA A O 1
ATOM 2149 N N . HIS A 1 262 ? 14.395 11.978 13.981 1.00 92.00 262 HIS A N 1
ATOM 2150 C CA . HIS A 1 262 ? 13.208 12.559 14.611 1.00 92.00 262 HIS A CA 1
ATOM 2151 C C . HIS A 1 262 ? 13.355 12.671 16.141 1.00 92.00 262 HIS A C 1
ATOM 2153 O O . HIS A 1 262 ? 13.087 13.726 16.721 1.00 92.00 262 HIS A O 1
ATOM 2159 N N . GLU A 1 263 ? 13.864 11.628 16.798 1.00 89.06 263 GLU A N 1
ATOM 2160 C CA . GLU A 1 263 ? 13.957 11.542 18.264 1.00 89.06 263 GLU A CA 1
ATOM 2161 C C . GLU A 1 263 ? 15.054 12.388 18.900 1.00 89.06 263 GLU A C 1
ATOM 2163 O O . GLU A 1 263 ? 15.036 12.631 20.105 1.00 89.06 263 GLU A O 1
ATOM 2168 N N . SER A 1 264 ? 16.004 12.886 18.114 1.00 82.50 264 SER A N 1
ATOM 2169 C CA . SER A 1 264 ? 17.146 13.654 18.621 1.00 82.50 264 SER A CA 1
ATOM 2170 C C . SER A 1 264 ? 16.797 15.027 19.253 1.00 82.50 264 SER A C 1
ATOM 2172 O O . SER A 1 264 ? 17.708 15.773 19.610 1.00 82.50 264 SER A O 1
ATOM 2174 N N . GLN A 1 265 ? 15.503 15.361 19.416 1.00 62.28 265 GLN A N 1
ATOM 2175 C CA . GLN A 1 265 ? 14.864 16.434 20.220 1.00 62.28 265 GLN A CA 1
ATOM 2176 C C . GLN A 1 265 ? 15.432 17.870 20.164 1.00 62.28 265 GLN A C 1
ATOM 2178 O O . GLN A 1 265 ? 14.906 18.763 20.828 1.00 62.28 265 GLN A O 1
ATOM 2183 N N . SER A 1 266 ? 16.455 18.169 19.364 1.00 59.44 266 SER A N 1
ATOM 2184 C CA . SER A 1 266 ? 16.920 19.552 19.216 1.00 59.44 266 SER A CA 1
ATOM 2185 C C . SER A 1 266 ? 16.050 20.346 18.235 1.00 59.44 266 SER A C 1
ATOM 2187 O O . SER A 1 266 ? 15.438 19.793 17.318 1.00 59.44 266 SER A O 1
ATOM 2189 N N . THR A 1 267 ? 16.058 21.671 18.383 1.00 59.56 267 THR A N 1
ATOM 2190 C CA . THR A 1 267 ? 15.553 22.625 17.388 1.00 59.56 267 THR A CA 1
ATOM 2191 C C . THR A 1 267 ? 16.074 22.238 15.996 1.00 59.56 267 THR A C 1
ATOM 2193 O O . THR A 1 267 ? 17.286 22.143 15.806 1.00 59.56 267 THR A O 1
ATOM 2196 N N . GLY A 1 268 ? 15.169 21.957 15.048 1.00 67.94 268 GLY A N 1
ATOM 2197 C CA . GLY A 1 268 ? 15.510 21.516 13.683 1.00 67.94 268 GLY A CA 1
ATOM 2198 C C . GLY A 1 268 ? 15.216 20.047 13.337 1.00 67.94 268 GLY A C 1
ATOM 2199 O O . GLY A 1 268 ? 15.617 19.607 12.263 1.00 67.94 268 GLY A O 1
ATOM 2200 N N . GLY A 1 269 ? 14.509 19.289 14.187 1.00 76.00 269 GLY A N 1
ATOM 2201 C CA . GLY A 1 269 ? 14.162 17.878 13.932 1.00 76.00 269 GLY A CA 1
ATOM 2202 C C . GLY A 1 269 ? 13.558 17.599 12.548 1.00 76.00 269 GLY A C 1
ATOM 2203 O O . GLY A 1 269 ? 13.981 16.659 11.885 1.00 76.00 269 GLY A O 1
ATOM 2204 N N . GLN A 1 270 ? 12.665 18.466 12.053 1.00 83.12 270 GLN A N 1
ATOM 2205 C CA . GLN A 1 270 ? 12.071 18.288 10.722 1.00 83.12 270 GLN A CA 1
ATOM 2206 C C . GLN A 1 270 ? 13.085 18.410 9.575 1.00 83.12 270 GLN A C 1
ATOM 2208 O O . GLN A 1 270 ? 13.007 17.647 8.616 1.00 83.12 270 GLN A O 1
ATOM 2213 N N . GLN A 1 271 ? 14.044 19.339 9.677 1.00 88.44 271 GLN A N 1
ATOM 2214 C CA . GLN A 1 271 ? 15.091 19.492 8.665 1.00 88.44 271 GLN A CA 1
ATOM 2215 C C . GLN A 1 271 ? 16.022 18.281 8.673 1.00 88.44 271 GLN A C 1
ATOM 2217 O O . GLN A 1 271 ? 16.340 17.759 7.616 1.00 88.44 271 GLN A O 1
ATOM 2222 N N . ARG A 1 272 ? 16.390 17.773 9.855 1.00 90.94 272 ARG A N 1
ATOM 2223 C CA . ARG A 1 272 ? 17.218 16.563 9.945 1.00 90.94 272 ARG A CA 1
ATOM 2224 C C . ARG A 1 272 ? 16.544 15.341 9.345 1.00 90.94 272 ARG A C 1
ATOM 2226 O O . ARG A 1 272 ? 17.203 14.600 8.637 1.00 90.94 272 ARG A O 1
ATOM 2233 N N . VAL A 1 273 ? 15.249 15.146 9.595 1.00 94.25 273 VAL A N 1
ATOM 2234 C CA . VAL A 1 273 ? 14.486 14.059 8.961 1.00 94.25 273 VAL A CA 1
ATOM 2235 C C . VAL A 1 273 ? 14.541 14.183 7.436 1.00 94.25 273 VAL A C 1
ATOM 2237 O O . VAL A 1 273 ? 14.781 13.188 6.756 1.00 94.25 273 VAL A O 1
ATOM 2240 N N . ALA A 1 274 ? 14.374 15.396 6.898 1.00 94.50 274 ALA A N 1
ATOM 2241 C CA . ALA A 1 274 ? 14.480 15.641 5.462 1.00 94.50 274 ALA A CA 1
ATOM 2242 C C . ALA A 1 274 ? 15.893 15.360 4.917 1.00 94.50 274 ALA A C 1
ATOM 2244 O O . ALA A 1 274 ? 16.020 14.665 3.912 1.00 94.50 274 ALA A O 1
ATOM 2245 N N . ASP A 1 275 ? 16.938 15.839 5.598 1.00 95.50 275 ASP A N 1
ATOM 2246 C CA . ASP A 1 275 ? 18.336 15.643 5.198 1.00 95.50 275 ASP A CA 1
ATOM 2247 C C . ASP A 1 275 ? 18.729 14.157 5.244 1.00 95.50 275 ASP A C 1
ATOM 2249 O O . ASP A 1 275 ? 19.368 13.648 4.323 1.00 95.50 275 ASP A O 1
ATOM 2253 N N . THR A 1 276 ? 18.328 13.440 6.300 1.00 96.94 276 THR A N 1
ATOM 2254 C CA . THR A 1 276 ? 18.550 11.995 6.440 1.00 96.94 276 THR A CA 1
AT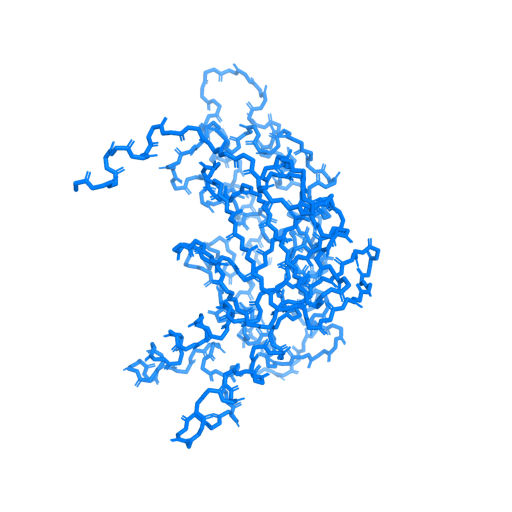OM 2255 C C . THR A 1 276 ? 17.843 11.241 5.320 1.00 96.94 276 THR A C 1
ATOM 2257 O O . THR A 1 276 ? 18.466 10.432 4.633 1.00 96.94 276 THR A O 1
ATOM 2260 N N . LEU A 1 277 ? 16.563 11.541 5.079 1.00 97.00 277 LEU A N 1
ATOM 2261 C CA . LEU A 1 277 ? 15.809 10.959 3.975 1.00 97.00 277 LEU A CA 1
ATOM 2262 C C . LEU A 1 277 ? 16.540 11.157 2.640 1.00 97.00 277 LEU A C 1
ATOM 2264 O O . LEU A 1 277 ? 16.767 10.183 1.926 1.00 97.00 277 LEU A O 1
ATOM 2268 N N . GLU A 1 278 ? 16.937 12.387 2.312 1.00 97.31 278 GLU A N 1
ATOM 2269 C CA . GLU A 1 278 ? 17.631 12.703 1.060 1.00 97.31 278 GLU A CA 1
ATOM 2270 C C . GLU A 1 278 ? 18.923 11.884 0.898 1.00 97.31 278 GLU A C 1
ATOM 2272 O O . GLU A 1 278 ? 19.110 11.239 -0.135 1.00 97.31 278 GLU A O 1
ATOM 2277 N N . GLN A 1 279 ? 19.748 11.789 1.946 1.00 97.56 279 GLN A N 1
ATOM 2278 C CA . GLN A 1 279 ? 20.978 10.985 1.937 1.00 97.56 279 GLN A CA 1
ATOM 2279 C C . GLN A 1 279 ? 20.717 9.495 1.660 1.00 97.56 279 GLN A C 1
ATOM 2281 O O . GLN A 1 279 ? 21.448 8.862 0.885 1.00 97.56 279 GLN A O 1
ATOM 2286 N N . HIS A 1 280 ? 19.673 8.912 2.263 1.00 97.81 280 HIS A N 1
ATOM 2287 C CA . HIS A 1 280 ? 19.314 7.519 1.991 1.00 97.81 280 HIS A CA 1
ATOM 2288 C C . HIS A 1 280 ? 18.773 7.336 0.576 1.00 97.81 280 HIS A C 1
ATOM 2290 O O . HIS A 1 280 ? 19.152 6.362 -0.077 1.00 97.81 280 HIS A O 1
ATOM 2296 N N . LEU A 1 281 ? 17.955 8.263 0.071 1.00 97.06 281 LEU A N 1
ATOM 2297 C CA . LEU A 1 281 ? 17.453 8.191 -1.302 1.00 97.06 281 LEU A CA 1
ATOM 2298 C C . LEU A 1 281 ? 18.590 8.293 -2.323 1.00 97.06 281 LEU A C 1
ATOM 2300 O O . LEU A 1 281 ? 18.602 7.524 -3.285 1.00 97.06 281 LEU A O 1
ATOM 2304 N N . GLU A 1 282 ? 19.586 9.153 -2.102 1.00 96.31 282 GLU A N 1
ATOM 2305 C CA . GLU A 1 282 ? 20.795 9.198 -2.932 1.00 96.31 282 GLU A CA 1
ATOM 2306 C C . GLU A 1 282 ? 21.569 7.875 -2.885 1.00 96.31 282 GLU A C 1
ATOM 2308 O O . GLU A 1 282 ? 22.023 7.370 -3.910 1.00 96.31 282 GLU A O 1
ATOM 2313 N N . ARG A 1 283 ? 21.723 7.271 -1.700 1.00 94.94 283 ARG A N 1
ATOM 2314 C CA . ARG A 1 283 ? 22.400 5.974 -1.545 1.00 94.94 283 ARG A CA 1
ATOM 2315 C C . ARG A 1 283 ? 21.663 4.843 -2.261 1.00 94.94 283 ARG A C 1
ATOM 2317 O O . ARG A 1 283 ? 22.305 4.096 -2.989 1.00 94.94 283 ARG A O 1
ATOM 2324 N N . ILE A 1 284 ? 20.353 4.736 -2.071 1.00 94.69 284 ILE A N 1
ATOM 2325 C CA . ILE A 1 284 ? 19.514 3.676 -2.645 1.00 94.69 284 ILE A CA 1
ATOM 2326 C C . ILE A 1 284 ? 19.467 3.772 -4.178 1.00 94.69 284 ILE A C 1
ATOM 2328 O O . ILE A 1 284 ? 19.392 2.750 -4.864 1.00 94.69 284 ILE A O 1
ATOM 2332 N N . ASN A 1 285 ? 19.540 4.990 -4.724 1.00 95.19 285 ASN A N 1
ATOM 2333 C CA . ASN A 1 285 ? 19.463 5.233 -6.164 1.00 95.19 285 ASN A CA 1
ATOM 2334 C C . ASN A 1 285 ? 20.823 5.326 -6.885 1.00 95.19 285 ASN A C 1
ATOM 2336 O O . ASN A 1 285 ? 20.826 5.399 -8.111 1.00 95.19 285 ASN A O 1
ATOM 2340 N N . ARG A 1 286 ? 21.966 5.302 -6.183 1.00 90.50 286 ARG A N 1
ATOM 2341 C CA . ARG A 1 286 ? 23.298 5.160 -6.814 1.00 90.50 286 ARG A CA 1
ATOM 2342 C C . ARG A 1 286 ? 23.446 3.774 -7.421 1.00 90.50 286 ARG A C 1
ATOM 2344 O O . ARG A 1 286 ? 22.984 2.849 -6.774 1.00 90.50 286 ARG A O 1
ATOM 2351 N N . ASP A 1 287 ? 24.079 3.645 -8.591 1.00 69.31 287 ASP A N 1
ATOM 2352 C CA . ASP A 1 287 ? 24.338 2.372 -9.300 1.00 69.31 287 ASP A CA 1
ATOM 2353 C C . ASP A 1 287 ? 25.142 1.354 -8.475 1.00 69.31 287 ASP A C 1
ATOM 2355 O O . ASP A 1 287 ? 26.171 1.741 -7.878 1.00 69.31 287 ASP A O 1
#

Radius of gyration: 20.45 Å; chains: 1; bounding box: 55×40×47 Å

Secondary structure (DSSP, 8-state):
-HHHHHTTSPPPPEEETTEEE-TT-HHHHHHHHGGGTEEEEEEE-GGG-EEEEEEEEEEEEEETTEEEEEEEEEEEE-SS--SEEEETTEEEEEHHHHHHHHHHHHHHHHHS----HHHHHTTT---SS-HHHHHHHHHHHHHHHHHHHHHHHHHHHHHH-HHHHHHHHTTTTSHHHHHHHHHHHHHHIIIIIHHHHHHTT-HHHHHHHHHH--HHHHHH-HHHHHHHHHHHHH---HHHHHHHHHHHHHHHHHHHHHHHHHHT-STTHHHHHHHHHHHHHHHHH--

pLDDT: mean 92.61, std 7.23, range [57.62, 98.5]